Protein AF-A0AAD8MHR8-F1 (afdb_monomer_lite)

pLDDT: mean 72.0, std 18.93, range [28.09, 96.56]

Organism: NCBI:txid360622

Secondary structure (DSSP, 8-state):
--------GGGTHHHHHHTT--------SS-HHHHHHHHHHHHHH-----HHHHHHHHHHHHHHHHHHHHHHHHHHHHHHHHHHHHHHHHHTTHHHHHHHTT--THHHH-TTTTHHHHHHHHHHHHHHHHHHHHHHHHHHHHHHGGGGGS-TT--SPP-S--HHHHHHHHHHHHHHHHHTTTS-HHHHHHHHHHHHHHHHHHHHHHHHSTT-----HHHHHHHHHHHHHHHHHHHHHHTTS--HHHHHHH--------

Foldseek 3Di:
DDDDPPDPCVVVVVVCVVVVPPDDDDPDQDDLPVVVVVVVCCVVPPPDDPVVVVVVVVVVVVVVVVVVVVVVVVVVVVVVVVVVVVVVCVVVVVVVVCVVVVNPCVVVPPPPPPPPVVVVVVVVVVVVLVVLLVVLLVVLVVLLVCVLVDPQPDPDADPAADPSLVVNLVVLVVVLVVCVVPDDPVSSVSSLLSNVVSVVVSVVCVVVDPSDPDGDPRNVVNVVRSVVVVVVSCCVSPPPPDSCVPVVRRPDDPDDDD

InterPro domains:
  IPR001563 Peptidase S10, serine carboxypeptidase [PF00450] (3-59)
  IPR007225 Exocyst complex component EXOC6/Sec15 [PTHR12702] (85-241)
  IPR029058 Alpha/Beta hydrolase fold [SSF53474] (3-53)
  IPR042044 EXOC6/PINT-1/Sec15/Tip20, C-terminal, domain 2 [G3DSA:1.20.58.670] (124-246)
  IPR046361 Exocyst complex subunit EXOC6/Sec15, C-terminal [PF04091] (84-240)

Radius of gyration: 29.41 Å; chains: 1; bounding box: 82×55×62 Å

Sequence (258 aa):
MITDWMRNLEVGIPALLEDGIKMIVYSGEYDLICNWLAAQIMVQNVNYEIPYEKKQVKKIQQQLAELERREADIKRSAALSAAKYAEACQELGLQNTSQQCGITIRAVQNPKSSLNAKILLKASRDKTYLALLTLVNNKLDEFMTLTDNVKWTSDDLPQHANEYISEVIIYLDTLLSTAQQILPLDALYKVGCGALEHISNSYMEAFLSDIIKRFNDNAVTSISYDLKELETFADERFQSTVCCVFRVGVRSKRVVES

Structure (mmCIF, N/CA/C/O backbone):
data_AF-A0AAD8MHR8-F1
#
_entry.id   AF-A0AAD8MHR8-F1
#
loop_
_atom_site.group_PDB
_atom_site.id
_atom_site.type_symbol
_atom_site.label_atom_id
_atom_site.label_alt_id
_atom_site.label_comp_id
_atom_site.label_asym_id
_atom_site.label_entity_id
_atom_site.label_seq_id
_atom_site.pdbx_PDB_ins_code
_atom_site.Cartn_x
_atom_site.Cartn_y
_atom_site.Cartn_z
_atom_site.occupancy
_atom_site.B_iso_or_equiv
_atom_site.auth_seq_id
_atom_site.auth_comp_id
_atom_site.auth_asym_id
_atom_site.auth_atom_id
_atom_site.pdbx_PDB_model_num
ATOM 1 N N . MET A 1 1 ? 35.800 -19.168 -20.036 1.00 35.66 1 MET A N 1
ATOM 2 C CA . MET A 1 1 ? 35.631 -20.291 -19.092 1.00 35.66 1 MET A CA 1
ATOM 3 C C . MET A 1 1 ? 34.531 -19.861 -18.140 1.00 35.66 1 MET A C 1
ATOM 5 O O . MET A 1 1 ? 34.751 -18.914 -17.402 1.00 35.66 1 MET A O 1
ATOM 9 N N . ILE A 1 2 ? 33.332 -20.426 -18.281 1.00 35.88 2 ILE A N 1
ATOM 10 C CA . ILE A 1 2 ? 32.157 -20.071 -17.474 1.00 35.88 2 ILE A CA 1
ATOM 11 C C . ILE A 1 2 ? 32.409 -20.635 -16.077 1.00 35.88 2 ILE A C 1
ATOM 13 O O . ILE A 1 2 ? 32.416 -21.851 -15.900 1.00 35.88 2 ILE A O 1
ATOM 17 N N . THR A 1 3 ? 32.728 -19.778 -15.114 1.00 41.66 3 THR A N 1
ATOM 18 C CA . THR A 1 3 ? 32.717 -20.166 -13.708 1.00 41.66 3 THR A CA 1
ATOM 19 C C . THR A 1 3 ? 31.272 -20.116 -13.245 1.00 41.66 3 THR A C 1
ATOM 21 O O . THR A 1 3 ? 30.664 -19.056 -13.189 1.00 41.66 3 THR A O 1
ATOM 24 N N . ASP A 1 4 ? 30.719 -21.289 -12.968 1.00 36.94 4 ASP A N 1
ATOM 25 C CA . ASP A 1 4 ? 29.441 -21.467 -12.293 1.00 36.94 4 ASP A CA 1
ATOM 26 C C . ASP A 1 4 ? 29.580 -20.948 -10.851 1.00 36.94 4 ASP A C 1
ATOM 28 O O . ASP A 1 4 ? 30.349 -21.495 -10.054 1.00 36.94 4 ASP A O 1
ATOM 32 N N . TRP A 1 5 ? 28.946 -19.813 -10.545 1.00 44.47 5 TRP A N 1
ATOM 33 C CA . TRP A 1 5 ? 28.998 -19.200 -9.210 1.00 44.47 5 TRP A CA 1
ATOM 34 C C . TRP A 1 5 ? 27.988 -19.838 -8.246 1.00 44.47 5 TRP A C 1
ATOM 36 O O . TRP A 1 5 ? 28.089 -19.627 -7.036 1.00 44.47 5 TRP A O 1
ATOM 46 N N . MET A 1 6 ? 27.079 -20.688 -8.738 1.00 38.19 6 MET A N 1
ATOM 47 C CA . MET A 1 6 ? 26.222 -21.509 -7.891 1.00 38.19 6 MET A CA 1
ATOM 48 C C . MET A 1 6 ? 26.957 -22.798 -7.530 1.00 38.19 6 MET A C 1
ATOM 50 O O . MET A 1 6 ? 26.772 -23.854 -8.132 1.00 38.19 6 MET A O 1
ATOM 54 N N . ARG A 1 7 ? 27.796 -22.747 -6.489 1.00 49.72 7 ARG A N 1
ATOM 55 C CA . ARG A 1 7 ? 28.214 -23.995 -5.836 1.00 49.72 7 ARG A CA 1
A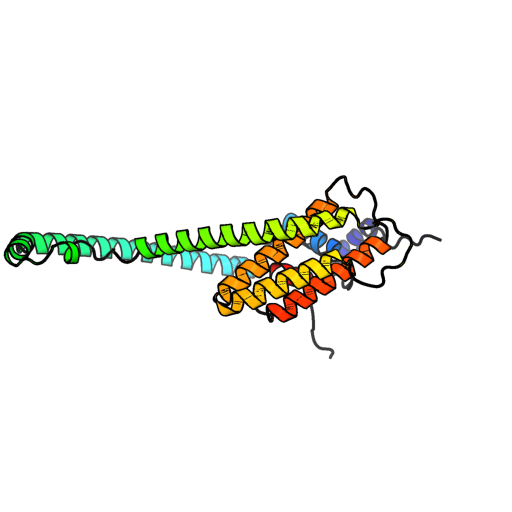TOM 56 C C . ARG A 1 7 ? 26.952 -24.705 -5.358 1.00 49.72 7 ARG A C 1
ATOM 58 O O . ARG A 1 7 ? 26.212 -24.136 -4.562 1.00 49.72 7 ARG A O 1
ATOM 65 N N . ASN A 1 8 ? 26.718 -25.932 -5.819 1.00 44.78 8 ASN A N 1
ATOM 66 C CA . ASN A 1 8 ? 25.614 -26.739 -5.319 1.00 44.78 8 ASN A CA 1
ATOM 67 C C . ASN A 1 8 ? 25.822 -26.993 -3.810 1.00 44.78 8 ASN A C 1
ATOM 69 O O . ASN A 1 8 ? 26.662 -27.798 -3.403 1.00 44.78 8 ASN A O 1
ATOM 73 N N . LEU A 1 9 ? 25.078 -26.254 -2.983 1.00 51.31 9 LEU A N 1
ATOM 74 C CA . LEU A 1 9 ? 25.134 -26.330 -1.525 1.00 51.31 9 LEU A CA 1
ATOM 75 C C . LEU A 1 9 ? 24.361 -27.538 -0.972 1.00 51.31 9 LEU A C 1
ATOM 77 O O . LEU A 1 9 ? 24.554 -27.874 0.198 1.00 51.31 9 LEU A O 1
ATOM 81 N N . GLU A 1 10 ? 23.558 -28.236 -1.787 1.00 49.59 10 GLU A N 1
ATOM 82 C CA . GLU A 1 10 ? 22.828 -29.447 -1.375 1.00 49.59 10 GLU A CA 1
ATOM 83 C C . GLU A 1 10 ? 23.773 -30.540 -0.862 1.00 49.59 10 GLU A C 1
ATOM 85 O O . GLU A 1 10 ? 23.388 -31.346 -0.021 1.00 49.59 10 GLU A O 1
ATOM 90 N N . VAL A 1 11 ? 25.028 -30.545 -1.325 1.00 54.72 11 VAL A N 1
ATOM 91 C CA . VAL A 1 11 ? 26.030 -31.552 -0.945 1.00 54.72 11 VAL A CA 1
ATOM 92 C C . VAL A 1 11 ? 26.763 -31.195 0.358 1.00 54.72 11 VAL A C 1
ATOM 94 O O . VAL A 1 11 ? 27.294 -32.076 1.027 1.00 54.72 11 VAL A O 1
ATOM 97 N N . GLY A 1 12 ? 26.802 -29.911 0.736 1.00 52.00 12 GLY A N 1
ATOM 98 C CA . GLY A 1 12 ? 27.548 -29.424 1.906 1.00 52.00 12 GLY A CA 1
ATOM 99 C C . GLY A 1 12 ? 26.683 -29.160 3.139 1.00 52.00 12 GLY A C 1
ATOM 100 O O . GLY A 1 12 ? 27.134 -29.366 4.264 1.00 52.00 12 GLY A O 1
ATOM 101 N N . ILE A 1 13 ? 25.431 -28.737 2.942 1.00 55.66 13 ILE A N 1
ATOM 102 C CA . ILE A 1 13 ? 24.496 -28.425 4.034 1.00 55.66 13 ILE A CA 1
ATOM 103 C C . ILE A 1 13 ? 24.222 -29.638 4.947 1.00 55.66 13 ILE A C 1
ATOM 105 O O . ILE A 1 13 ? 24.234 -29.446 6.165 1.00 55.66 13 ILE A O 1
ATOM 109 N N . PRO A 1 14 ? 24.036 -30.876 4.439 1.00 59.59 14 PRO A N 1
ATOM 110 C CA . PRO A 1 14 ? 23.787 -32.034 5.300 1.00 59.59 14 PRO A CA 1
ATOM 111 C C . PRO A 1 14 ? 24.935 -32.324 6.278 1.00 59.59 14 PRO A C 1
ATOM 113 O O . PRO A 1 14 ? 24.681 -32.522 7.463 1.00 59.59 14 PRO A O 1
ATOM 116 N N . ALA A 1 15 ? 26.191 -32.251 5.821 1.00 57.41 15 ALA A N 1
ATOM 117 C CA . ALA A 1 15 ? 27.363 -32.473 6.673 1.00 57.41 15 ALA A CA 1
ATOM 118 C C . ALA A 1 15 ? 27.503 -31.395 7.768 1.00 57.41 15 ALA A C 1
ATOM 120 O O . ALA A 1 15 ? 27.853 -31.694 8.905 1.00 57.41 15 ALA A O 1
ATOM 121 N N . LEU A 1 16 ? 27.161 -30.140 7.454 1.00 55.44 16 LEU A N 1
ATOM 122 C CA . LEU A 1 16 ? 27.212 -29.028 8.412 1.00 55.44 16 LEU A CA 1
ATOM 123 C C . LEU A 1 16 ? 26.128 -29.128 9.500 1.00 55.44 16 LEU A C 1
ATOM 125 O O . LEU A 1 16 ? 26.353 -28.711 10.637 1.00 55.44 16 LEU A O 1
ATOM 129 N N . LEU A 1 17 ? 24.958 -29.688 9.170 1.00 57.94 17 LEU A N 1
ATOM 130 C CA . LEU A 1 17 ? 23.891 -29.954 10.140 1.00 57.94 17 LEU A CA 1
ATOM 131 C C . LEU A 1 17 ? 24.253 -31.110 11.088 1.00 57.94 17 LEU A C 1
ATOM 133 O O . LEU A 1 17 ? 23.927 -31.037 12.276 1.00 57.94 17 LEU A O 1
ATOM 137 N N . GLU A 1 18 ? 24.948 -32.141 10.594 1.00 63.00 18 GLU A N 1
ATOM 138 C CA . GLU A 1 18 ? 25.466 -33.247 11.417 1.00 63.00 18 GLU A CA 1
ATOM 139 C C . GLU A 1 18 ? 26.546 -32.781 12.413 1.00 63.00 18 GLU A C 1
ATOM 141 O O . GLU A 1 18 ? 26.562 -33.246 13.554 1.00 63.00 18 GLU A O 1
ATOM 146 N N . ASP A 1 19 ? 27.349 -31.775 12.050 1.00 57.06 19 ASP A N 1
ATOM 147 C CA . ASP A 1 19 ? 28.362 -31.147 12.918 1.00 57.06 19 ASP A CA 1
ATOM 148 C C . ASP A 1 19 ? 27.783 -30.168 13.969 1.00 57.06 19 ASP A C 1
ATOM 150 O O . ASP A 1 19 ? 28.514 -29.494 14.700 1.00 57.06 19 ASP A O 1
ATOM 154 N N . GLY A 1 20 ? 26.454 -30.085 14.098 1.00 45.62 20 GLY A N 1
ATOM 155 C CA . GLY A 1 20 ? 25.793 -29.317 15.157 1.00 45.62 20 GLY A CA 1
ATOM 156 C C . GLY A 1 20 ? 25.676 -27.813 14.889 1.00 45.62 20 GLY A C 1
ATOM 157 O O . GLY A 1 20 ? 25.319 -27.053 15.799 1.00 45.62 20 GLY A O 1
ATOM 158 N N . ILE A 1 21 ? 25.918 -27.367 13.652 1.00 51.31 21 ILE A N 1
ATOM 159 C CA . ILE A 1 21 ? 25.675 -25.986 13.224 1.00 51.31 21 ILE A CA 1
ATOM 160 C C . ILE A 1 21 ? 24.164 -25.798 13.042 1.00 51.31 21 ILE A C 1
ATOM 162 O O . ILE A 1 21 ? 23.554 -26.310 12.111 1.00 51.31 21 ILE A O 1
ATOM 166 N N . LYS A 1 22 ? 23.535 -25.052 13.957 1.00 44.94 22 LYS A N 1
ATOM 167 C CA . LYS A 1 22 ? 22.068 -24.869 14.003 1.00 44.94 22 LYS A CA 1
ATOM 168 C C . LYS A 1 22 ? 21.540 -23.730 13.128 1.00 44.94 22 LYS A C 1
ATOM 170 O O . LYS A 1 22 ? 20.329 -23.564 13.023 1.00 44.94 22 LYS A O 1
ATOM 175 N N . MET A 1 23 ? 22.421 -22.910 12.557 1.00 46.41 23 MET A N 1
ATOM 176 C CA . MET A 1 23 ? 22.043 -21.722 11.796 1.00 46.41 23 MET A CA 1
ATOM 177 C C . MET A 1 23 ? 23.120 -21.407 10.760 1.00 46.41 23 MET A C 1
ATOM 179 O O . MET A 1 23 ? 24.263 -21.137 11.119 1.00 46.41 23 MET A O 1
ATOM 183 N N . ILE A 1 24 ? 22.743 -21.419 9.483 1.00 50.28 24 ILE A N 1
ATOM 184 C CA . ILE A 1 24 ? 23.572 -20.910 8.391 1.00 50.28 24 ILE A CA 1
ATOM 185 C C . ILE A 1 24 ? 22.992 -19.547 8.023 1.00 50.28 24 ILE A C 1
ATOM 187 O O . ILE A 1 24 ? 21.894 -19.464 7.480 1.00 50.28 24 ILE A O 1
ATOM 191 N N . VAL A 1 25 ? 23.701 -18.474 8.371 1.00 47.94 25 VAL A N 1
ATOM 192 C CA . VAL A 1 25 ? 23.362 -17.121 7.917 1.00 47.94 25 VAL A CA 1
ATOM 193 C C . VAL A 1 25 ? 24.255 -16.811 6.730 1.00 47.94 25 VAL A C 1
ATOM 195 O O . VAL A 1 25 ? 25.464 -16.654 6.891 1.00 47.94 25 VAL A O 1
ATOM 198 N N . TYR A 1 26 ? 23.671 -16.750 5.536 1.00 48.19 26 TYR A N 1
ATOM 199 C CA . TYR A 1 26 ? 24.380 -16.274 4.358 1.00 48.19 26 TYR A CA 1
ATOM 200 C C . TYR A 1 26 ? 24.530 -14.750 4.458 1.00 48.19 26 TYR A C 1
ATOM 202 O O . TYR A 1 26 ? 23.546 -14.017 4.469 1.00 48.19 26 TYR A O 1
ATOM 210 N N . SER A 1 27 ? 25.768 -14.278 4.600 1.00 42.00 27 SER A N 1
ATOM 211 C CA . SER A 1 27 ? 26.116 -12.856 4.701 1.00 42.00 27 SER A CA 1
ATOM 212 C C . SER A 1 27 ? 26.637 -12.351 3.353 1.00 42.00 27 SER A C 1
ATOM 214 O O . SER A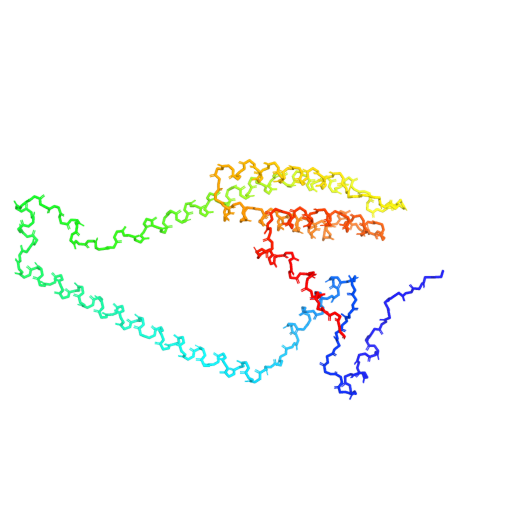 1 27 ? 27.819 -12.041 3.225 1.00 42.00 27 SER A O 1
ATOM 216 N N . GLY A 1 28 ? 25.775 -12.331 2.334 1.00 50.53 28 GLY A N 1
ATOM 217 C CA . GLY A 1 28 ? 26.069 -11.737 1.026 1.00 50.53 28 GLY A CA 1
ATOM 218 C C . GLY A 1 28 ? 25.261 -10.457 0.802 1.00 50.53 28 GLY A C 1
ATOM 219 O O . GLY A 1 28 ? 24.081 -10.411 1.140 1.00 50.53 28 GLY A O 1
ATOM 220 N N . GLU A 1 29 ? 25.887 -9.427 0.229 1.00 45.00 29 GLU A N 1
ATOM 221 C CA . GLU A 1 29 ? 25.269 -8.112 -0.028 1.00 45.00 29 GLU A CA 1
ATOM 222 C C . GLU A 1 29 ? 24.377 -8.070 -1.289 1.00 45.00 29 GLU A C 1
ATOM 224 O O . GLU A 1 29 ? 23.710 -7.068 -1.519 1.00 45.00 29 GLU A O 1
ATOM 229 N N . TYR A 1 30 ? 24.318 -9.146 -2.087 1.00 49.62 30 TYR A N 1
ATOM 230 C CA . TYR A 1 30 ? 23.660 -9.150 -3.404 1.00 49.62 30 TYR A CA 1
ATOM 231 C C . TYR A 1 30 ? 22.860 -10.424 -3.702 1.00 49.62 30 TYR A C 1
ATOM 233 O O . TYR A 1 30 ? 23.085 -11.062 -4.726 1.00 49.62 30 TYR A O 1
ATOM 241 N N . ASP A 1 31 ? 21.910 -10.806 -2.841 1.00 56.28 31 ASP A N 1
ATOM 242 C CA . ASP A 1 31 ? 20.876 -11.755 -3.281 1.00 56.28 31 ASP A CA 1
ATOM 243 C C . ASP A 1 31 ? 19.573 -11.667 -2.464 1.00 56.28 31 ASP A C 1
ATOM 245 O O . ASP A 1 31 ? 19.314 -12.431 -1.527 1.00 56.28 31 ASP A O 1
ATOM 249 N N . LEU A 1 32 ? 18.736 -10.681 -2.804 1.00 54.59 32 LEU A N 1
ATOM 250 C CA . LEU A 1 32 ? 17.411 -10.492 -2.197 1.00 54.59 32 LEU A CA 1
ATOM 251 C C . LEU A 1 32 ? 16.487 -11.689 -2.466 1.00 54.59 32 LEU A C 1
ATOM 253 O O . LEU A 1 32 ? 15.668 -12.037 -1.615 1.00 54.59 32 LEU A O 1
ATOM 257 N N . ILE A 1 33 ? 16.658 -12.347 -3.616 1.00 51.16 33 ILE A N 1
ATOM 258 C CA . ILE A 1 33 ? 15.853 -13.495 -4.037 1.00 51.16 33 ILE A CA 1
ATOM 259 C C . ILE A 1 33 ? 16.210 -14.710 -3.183 1.00 51.16 33 ILE A C 1
ATOM 261 O O . ILE A 1 33 ? 15.313 -15.324 -2.607 1.00 51.16 33 ILE A O 1
ATOM 265 N N . CYS A 1 34 ? 17.499 -15.021 -3.011 1.00 54.19 34 CYS A N 1
ATOM 266 C CA . CYS A 1 34 ? 17.922 -16.139 -2.161 1.00 54.19 34 CYS A CA 1
ATOM 267 C C . CYS A 1 34 ? 17.557 -15.935 -0.685 1.00 54.19 34 CYS A C 1
ATOM 269 O O . CYS A 1 34 ? 17.116 -16.881 -0.030 1.00 54.19 34 CYS A O 1
ATOM 271 N N . ASN A 1 35 ? 17.675 -14.711 -0.162 1.00 58.59 35 ASN A N 1
ATOM 272 C CA . ASN A 1 35 ? 17.287 -14.410 1.218 1.00 58.59 35 ASN A CA 1
ATOM 273 C C . ASN A 1 35 ? 15.771 -14.523 1.434 1.00 58.59 35 ASN A C 1
ATOM 275 O O . ASN A 1 35 ? 15.337 -15.079 2.445 1.00 58.59 35 ASN A O 1
ATOM 279 N N . TRP A 1 36 ? 14.962 -14.051 0.481 1.00 61.81 36 TRP A N 1
ATOM 280 C CA . TRP A 1 36 ? 13.511 -14.218 0.527 1.00 61.81 36 TRP A CA 1
ATOM 281 C C . TRP A 1 36 ? 13.106 -15.691 0.414 1.00 61.81 36 TRP A C 1
ATOM 283 O O . TRP A 1 36 ? 12.306 -16.166 1.218 1.00 61.81 36 TRP A O 1
ATOM 293 N N . LEU A 1 37 ? 13.707 -16.444 -0.516 1.00 59.09 37 LEU A N 1
ATOM 294 C CA . LEU A 1 37 ? 13.418 -17.867 -0.708 1.00 59.09 37 LEU A CA 1
ATOM 295 C C . LEU A 1 37 ? 13.800 -18.681 0.535 1.00 59.09 37 LEU A C 1
ATOM 297 O O . LEU A 1 37 ? 13.020 -19.512 0.995 1.00 59.09 37 LEU A O 1
ATOM 301 N N . ALA A 1 38 ? 14.963 -18.401 1.129 1.00 62.22 38 ALA A N 1
ATOM 302 C CA . ALA A 1 38 ? 15.401 -19.024 2.374 1.00 62.22 38 ALA A CA 1
ATOM 303 C C . ALA A 1 38 ? 14.458 -18.688 3.538 1.00 62.22 38 ALA A C 1
ATOM 305 O O . ALA A 1 38 ? 14.090 -19.582 4.300 1.00 62.22 38 ALA A O 1
ATOM 306 N N . ALA A 1 39 ? 14.013 -17.432 3.654 1.00 64.12 39 ALA A N 1
ATOM 307 C CA . ALA A 1 39 ? 13.038 -17.026 4.663 1.00 64.12 39 ALA A CA 1
ATOM 308 C C . ALA A 1 39 ? 11.675 -17.706 4.452 1.00 64.12 39 ALA A C 1
ATOM 310 O O . ALA A 1 39 ? 11.077 -18.180 5.415 1.00 64.12 39 ALA A O 1
ATOM 311 N N . GLN A 1 40 ? 11.204 -17.824 3.209 1.00 62.81 40 GLN A N 1
ATOM 312 C CA . GLN A 1 40 ? 9.960 -18.514 2.869 1.00 62.81 40 GLN A CA 1
ATOM 313 C C . GLN A 1 40 ? 10.039 -20.012 3.184 1.00 62.81 40 GLN A C 1
ATOM 315 O O . GLN A 1 40 ? 9.136 -20.555 3.820 1.00 62.81 40 GLN A O 1
ATOM 320 N N . ILE A 1 41 ? 11.140 -20.668 2.810 1.00 66.00 41 ILE A N 1
ATOM 321 C CA . ILE A 1 41 ? 11.404 -22.075 3.137 1.00 66.00 41 ILE A CA 1
ATOM 322 C C . ILE A 1 41 ? 11.496 -22.253 4.653 1.00 66.00 41 ILE A C 1
ATOM 324 O O . ILE A 1 41 ? 10.941 -23.217 5.178 1.00 66.00 41 ILE A O 1
ATOM 328 N N . MET A 1 42 ? 12.130 -21.324 5.375 1.00 57.81 42 MET A N 1
ATOM 329 C CA . MET A 1 42 ? 12.142 -21.343 6.835 1.00 57.81 42 MET A CA 1
ATOM 330 C C . MET A 1 42 ? 10.726 -21.219 7.391 1.00 57.81 42 MET A C 1
ATOM 332 O O . MET A 1 42 ? 10.313 -22.102 8.119 1.00 57.81 42 MET A O 1
ATOM 336 N N . VAL A 1 43 ? 9.928 -20.222 7.011 1.00 64.50 43 VAL A N 1
ATOM 337 C CA . VAL A 1 43 ? 8.546 -20.070 7.510 1.00 64.50 43 VAL A CA 1
ATOM 338 C C . VAL A 1 43 ? 7.682 -21.306 7.227 1.00 64.50 43 VAL A C 1
ATOM 340 O O . VAL A 1 43 ? 6.849 -21.670 8.053 1.00 64.50 43 VAL A O 1
ATOM 343 N N . GLN A 1 44 ? 7.885 -21.969 6.086 1.00 60.25 44 GLN A N 1
ATOM 344 C CA . GLN A 1 44 ? 7.118 -23.155 5.700 1.00 60.25 44 GLN A CA 1
ATOM 345 C C . GLN A 1 44 ? 7.575 -24.450 6.393 1.00 60.25 44 GLN A C 1
ATOM 347 O O . GLN A 1 44 ? 6.748 -25.333 6.608 1.00 60.25 44 GLN A O 1
ATOM 352 N N . ASN A 1 45 ? 8.861 -24.580 6.742 1.00 52.75 45 ASN A N 1
ATOM 353 C CA . ASN A 1 45 ? 9.444 -25.838 7.240 1.00 52.75 45 ASN A CA 1
ATOM 354 C C . ASN A 1 45 ? 9.920 -25.776 8.698 1.00 52.75 45 ASN A C 1
ATOM 356 O O . ASN A 1 45 ? 10.157 -26.807 9.332 1.00 52.75 45 ASN A O 1
ATOM 360 N N . VAL A 1 46 ? 10.056 -24.577 9.258 1.00 55.12 46 VAL A N 1
ATOM 361 C CA . VAL A 1 46 ? 10.371 -24.365 10.665 1.00 55.12 46 VAL A CA 1
ATOM 362 C C . VAL A 1 46 ? 9.115 -24.600 11.487 1.00 55.12 46 VAL A C 1
ATOM 364 O O . VAL A 1 46 ? 8.212 -23.774 11.550 1.00 55.12 46 VAL A O 1
ATOM 367 N N . ASN A 1 47 ? 9.104 -25.732 12.183 1.00 51.97 47 ASN A N 1
ATOM 368 C CA . ASN A 1 47 ? 8.117 -26.052 13.209 1.00 51.97 47 ASN A CA 1
ATOM 369 C C . ASN A 1 47 ? 8.727 -25.979 14.625 1.00 51.97 47 ASN A C 1
ATOM 371 O O . ASN A 1 47 ? 8.236 -26.629 15.549 1.00 51.97 47 ASN A O 1
ATOM 375 N N . TYR A 1 48 ? 9.844 -25.254 14.812 1.00 53.59 48 TYR A N 1
ATOM 376 C CA . TYR A 1 48 ? 10.429 -25.086 16.143 1.00 53.59 48 TYR A CA 1
ATOM 377 C C . TYR A 1 48 ? 9.652 -24.021 16.923 1.00 53.59 48 TYR A C 1
ATOM 379 O O . TYR A 1 48 ? 9.682 -22.829 16.635 1.00 53.59 48 TYR A O 1
ATOM 387 N N . GLU A 1 49 ? 8.930 -24.459 17.948 1.00 54.22 49 GLU A N 1
ATOM 388 C CA . GLU A 1 49 ? 8.341 -23.554 18.925 1.00 54.22 49 GLU A CA 1
ATOM 389 C C . GLU A 1 49 ? 9.430 -23.110 19.906 1.00 54.22 49 GLU A C 1
ATOM 391 O O . GLU A 1 49 ? 10.006 -23.941 20.608 1.00 54.22 49 GLU A O 1
ATOM 396 N N . ILE A 1 50 ? 9.696 -21.805 20.012 1.00 68.44 50 ILE A N 1
ATOM 397 C CA . ILE A 1 50 ? 10.576 -21.270 21.058 1.00 68.44 50 ILE A CA 1
ATOM 398 C C . ILE A 1 50 ? 9.819 -21.377 22.397 1.00 68.44 50 ILE A C 1
ATOM 400 O O . ILE A 1 50 ? 8.841 -20.649 22.605 1.00 68.44 50 ILE A O 1
ATOM 404 N N . PRO A 1 51 ? 10.223 -22.254 23.346 1.00 71.38 51 PRO A N 1
ATOM 405 C CA . PRO A 1 51 ? 9.401 -22.560 24.525 1.00 71.38 51 PRO A CA 1
ATOM 406 C C . PRO A 1 51 ? 9.128 -21.338 25.411 1.00 71.38 51 PRO A C 1
ATOM 408 O O . PRO A 1 51 ? 8.062 -21.219 26.021 1.00 71.38 51 PRO A O 1
ATOM 411 N N . TYR A 1 52 ? 10.089 -20.413 25.459 1.00 74.38 52 TYR A N 1
ATOM 412 C CA . TYR A 1 52 ? 9.971 -19.149 26.177 1.00 74.38 52 TYR A CA 1
ATOM 413 C C . TYR A 1 52 ? 8.879 -18.251 25.581 1.00 74.38 52 TYR A C 1
ATOM 415 O O . TYR A 1 52 ? 7.996 -17.789 26.307 1.00 74.38 52 TYR A O 1
ATOM 423 N N . GLU A 1 53 ? 8.883 -18.061 24.262 1.00 74.69 53 GLU A N 1
ATOM 424 C CA . GLU A 1 53 ? 7.886 -17.246 23.565 1.00 74.69 53 GLU A CA 1
ATOM 425 C C . GLU A 1 53 ? 6.500 -17.886 23.634 1.00 74.69 53 GLU A C 1
ATOM 427 O O . GLU A 1 53 ? 5.528 -17.204 23.950 1.00 74.69 53 GLU A O 1
ATOM 432 N N . LYS A 1 54 ? 6.399 -19.214 23.497 1.00 77.81 54 LYS A N 1
ATOM 433 C CA . LYS A 1 54 ? 5.132 -19.944 23.670 1.00 77.81 54 LYS A CA 1
ATOM 434 C C . LYS A 1 54 ? 4.513 -19.716 25.053 1.00 77.81 54 LYS A C 1
ATOM 436 O O . LYS A 1 54 ? 3.293 -19.586 25.180 1.00 77.81 54 LYS A O 1
ATOM 441 N N . LYS A 1 55 ? 5.336 -19.638 26.104 1.00 87.12 55 LYS A N 1
ATOM 442 C CA . LYS A 1 55 ? 4.869 -19.333 27.466 1.00 87.12 55 LYS A CA 1
ATOM 443 C C . LYS A 1 55 ? 4.370 -17.890 27.588 1.00 87.12 55 LYS A C 1
ATOM 445 O O . LYS A 1 55 ? 3.349 -17.667 28.239 1.00 87.12 55 LYS A O 1
ATOM 450 N N . GLN A 1 56 ? 5.045 -16.932 26.950 1.00 86.81 56 GLN A N 1
ATOM 451 C CA . GLN A 1 56 ? 4.607 -15.532 26.911 1.00 86.81 56 GLN A CA 1
ATOM 452 C C . GLN A 1 56 ? 3.299 -15.369 26.123 1.00 86.81 56 GLN A C 1
ATOM 454 O O . GLN A 1 56 ? 2.363 -14.752 26.626 1.00 86.81 56 GLN A O 1
ATOM 459 N N . VAL A 1 57 ? 3.180 -16.003 24.951 1.00 83.19 57 VAL A N 1
ATOM 460 C CA . VAL A 1 57 ? 1.959 -15.998 24.127 1.00 83.19 57 VAL A CA 1
ATOM 461 C C . VAL A 1 57 ? 0.771 -16.558 24.905 1.00 83.19 57 VAL A C 1
ATOM 463 O O . VAL A 1 57 ? -0.278 -15.922 24.946 1.00 83.19 57 VAL A O 1
ATOM 466 N N . LYS A 1 58 ? 0.935 -17.687 25.610 1.00 91.50 58 LYS A N 1
ATOM 467 C CA . LYS A 1 58 ? -0.129 -18.239 26.469 1.00 91.50 58 LYS A CA 1
ATOM 468 C C . LYS A 1 58 ? -0.557 -17.272 27.574 1.00 91.50 58 LYS A C 1
ATOM 470 O O . LYS A 1 58 ? -1.748 -17.149 27.846 1.00 91.50 58 LYS A O 1
ATOM 475 N N . LYS A 1 59 ? 0.397 -16.574 28.201 1.00 95.44 59 LYS A N 1
ATOM 476 C CA . LYS A 1 59 ? 0.104 -15.577 29.241 1.00 95.44 59 LYS A CA 1
ATOM 477 C C . LYS A 1 59 ? -0.712 -14.410 28.678 1.00 95.44 59 LYS A C 1
ATOM 479 O O . LYS A 1 59 ? -1.704 -14.022 29.288 1.00 95.44 59 LYS A O 1
ATOM 484 N N . ILE A 1 60 ? -0.331 -13.901 27.505 1.00 92.44 60 ILE A N 1
ATOM 485 C CA . ILE A 1 60 ? -1.048 -12.818 26.815 1.00 92.44 60 ILE A CA 1
ATOM 486 C C . ILE A 1 60 ? -2.446 -13.279 26.388 1.00 92.44 60 ILE A C 1
ATOM 488 O O . ILE A 1 60 ? -3.416 -12.570 26.625 1.00 92.44 60 ILE A O 1
ATOM 492 N N . GLN A 1 61 ? -2.581 -14.485 25.831 1.00 93.25 61 GLN A N 1
ATOM 493 C CA . GLN A 1 61 ? -3.877 -15.054 25.445 1.00 93.25 61 GLN A CA 1
ATOM 494 C C . GLN A 1 61 ? -4.822 -15.206 26.642 1.00 93.25 61 GLN A C 1
ATOM 496 O O . GLN A 1 61 ? -6.010 -14.915 26.536 1.00 93.25 61 GLN A O 1
ATOM 501 N N . GLN A 1 62 ? -4.299 -15.620 27.798 1.00 96.25 62 GLN A N 1
ATOM 502 C CA . GLN A 1 62 ? -5.096 -15.739 29.015 1.00 96.25 62 GLN A CA 1
ATOM 503 C C . GLN A 1 62 ? -5.560 -14.369 29.533 1.00 96.25 62 GLN A C 1
ATOM 505 O O . GLN A 1 62 ? -6.715 -14.229 29.929 1.00 96.25 62 GLN A O 1
ATOM 510 N N . GLN A 1 63 ? -4.692 -13.353 29.478 1.00 95.25 63 GLN A N 1
ATOM 511 C CA . GLN A 1 63 ? -5.059 -11.973 29.812 1.00 95.25 63 GLN A CA 1
ATOM 512 C C . GLN A 1 63 ? -6.098 -11.406 28.838 1.00 95.25 63 GLN A C 1
ATOM 514 O O . GLN A 1 63 ? -7.050 -10.763 29.273 1.00 95.25 63 GLN A O 1
ATOM 519 N N . LEU A 1 64 ? -5.953 -11.678 27.539 1.00 92.69 64 LEU A N 1
ATOM 520 C CA . LEU A 1 64 ? -6.907 -11.254 26.516 1.00 92.69 64 LEU A CA 1
ATOM 521 C C . LEU A 1 64 ? -8.293 -11.863 26.765 1.00 92.69 64 LEU A C 1
ATOM 523 O O . LEU A 1 64 ? -9.278 -11.133 26.811 1.00 92.69 64 LEU A O 1
ATOM 527 N N . ALA A 1 65 ? -8.361 -13.168 27.034 1.00 96.12 65 ALA A N 1
ATOM 528 C CA . ALA A 1 65 ? -9.618 -13.846 27.341 1.00 96.12 65 ALA A CA 1
ATOM 529 C C . ALA A 1 65 ? -10.286 -13.310 28.623 1.00 96.12 65 ALA A C 1
ATOM 531 O O . ALA A 1 65 ? -11.514 -13.251 28.717 1.00 96.12 65 ALA A O 1
ATOM 532 N N . GLU A 1 66 ? -9.499 -12.912 29.629 1.00 96.56 66 GLU A N 1
ATOM 533 C CA . GLU A 1 66 ? -10.033 -12.266 30.831 1.00 96.56 66 GLU A CA 1
ATOM 534 C C . GLU A 1 66 ? -10.593 -10.869 30.524 1.00 96.56 66 GLU A C 1
ATOM 536 O O . GLU A 1 66 ? -11.680 -10.525 30.996 1.00 96.56 66 GLU A O 1
ATOM 541 N N . LEU A 1 67 ? -9.891 -10.078 29.707 1.00 92.44 67 LEU A N 1
ATOM 542 C CA . LEU A 1 67 ? -10.346 -8.751 29.288 1.00 92.44 67 LEU A CA 1
ATOM 543 C C . LEU A 1 67 ? -11.634 -8.818 28.461 1.00 92.44 67 LEU A C 1
ATOM 545 O O . LEU A 1 67 ? -12.552 -8.045 28.727 1.00 92.44 67 LEU A O 1
ATOM 549 N N . GLU A 1 68 ? -11.749 -9.767 27.533 1.00 95.31 68 GLU A N 1
ATOM 550 C CA . GLU A 1 68 ? -12.965 -9.976 26.734 1.00 95.31 68 GLU A CA 1
ATOM 551 C C . GLU A 1 68 ? -14.174 -10.337 27.609 1.00 95.31 68 GLU A C 1
ATOM 553 O O . GLU A 1 68 ? -15.276 -9.818 27.407 1.00 95.31 68 GLU A O 1
ATOM 558 N N . ARG A 1 69 ? -13.976 -11.175 28.638 1.00 96.38 69 ARG A N 1
ATOM 559 C CA . ARG A 1 69 ? -15.034 -11.476 29.619 1.00 96.38 69 ARG A CA 1
ATOM 560 C C . ARG A 1 69 ? -15.449 -10.234 30.403 1.00 96.38 69 ARG A C 1
ATOM 562 O O . ARG A 1 69 ? -16.643 -9.962 30.507 1.00 96.38 69 ARG A O 1
ATOM 569 N N . ARG A 1 70 ? -14.486 -9.446 30.897 1.00 94.88 70 ARG A N 1
ATOM 570 C CA . ARG A 1 70 ? -14.778 -8.190 31.614 1.00 94.88 70 ARG A CA 1
ATOM 571 C C . ARG A 1 70 ? -15.512 -7.186 30.726 1.00 94.88 70 ARG A C 1
ATOM 573 O O . ARG A 1 70 ? -16.447 -6.539 31.189 1.00 94.88 70 ARG A O 1
ATOM 580 N N . GLU A 1 71 ? -15.132 -7.067 29.457 1.00 91.56 71 GLU A N 1
ATOM 581 C CA . GLU A 1 71 ? -15.828 -6.207 28.498 1.00 91.56 71 GLU A CA 1
ATOM 582 C C . GLU A 1 71 ? -17.284 -6.654 28.298 1.00 91.56 71 GLU A C 1
ATOM 584 O O . GLU A 1 71 ? -18.195 -5.821 28.309 1.00 91.56 71 GLU A O 1
ATOM 589 N N . ALA A 1 72 ? -17.526 -7.961 28.157 1.00 93.88 72 ALA A N 1
ATOM 590 C CA . ALA A 1 72 ? -18.872 -8.511 28.025 1.00 93.88 72 ALA A CA 1
ATOM 591 C C . ALA A 1 72 ? -19.738 -8.236 29.270 1.00 93.88 72 ALA A C 1
ATOM 593 O O . ALA A 1 72 ? -20.896 -7.826 29.135 1.00 93.88 72 ALA A O 1
ATOM 594 N N . ASP A 1 73 ? -19.175 -8.381 30.471 1.00 95.38 73 ASP A N 1
ATOM 595 C CA . ASP A 1 73 ? -19.869 -8.095 31.731 1.00 95.38 73 ASP A CA 1
ATOM 596 C C . ASP A 1 73 ? -20.178 -6.600 31.902 1.00 95.38 73 ASP A C 1
ATOM 598 O O . ASP A 1 73 ? -21.286 -6.232 32.307 1.00 95.38 73 ASP A O 1
ATOM 602 N N . ILE A 1 74 ? -19.249 -5.715 31.524 1.00 91.88 74 ILE A N 1
ATOM 603 C CA . ILE A 1 74 ? -19.477 -4.261 31.512 1.00 91.88 74 ILE A CA 1
ATOM 604 C C . ILE A 1 74 ? -20.577 -3.900 30.509 1.00 91.88 74 ILE A C 1
ATOM 606 O O . ILE A 1 74 ? -21.479 -3.131 30.836 1.00 91.88 74 ILE A O 1
ATOM 610 N N . LYS A 1 75 ? -20.570 -4.484 29.304 1.00 92.25 75 LYS A N 1
ATOM 611 C CA . LYS A 1 75 ? -21.636 -4.257 28.313 1.00 92.25 75 LYS A CA 1
ATOM 612 C C . LYS A 1 75 ? -22.997 -4.717 28.831 1.00 92.25 75 LYS A C 1
ATOM 614 O O . LYS A 1 75 ? -23.983 -3.998 28.665 1.00 92.25 75 LYS A O 1
ATOM 619 N N . ARG A 1 76 ? -23.059 -5.881 29.486 1.00 94.38 76 ARG A N 1
ATOM 620 C CA . ARG A 1 76 ? -24.295 -6.401 30.088 1.00 94.38 76 ARG A CA 1
ATOM 621 C C . ARG A 1 76 ? -24.780 -5.506 31.233 1.00 94.38 76 ARG A C 1
ATOM 623 O O . ARG A 1 76 ? -25.967 -5.188 31.274 1.00 94.38 76 ARG A O 1
ATOM 630 N N . SER A 1 77 ? -23.895 -5.063 32.127 1.00 90.94 77 SER A N 1
ATOM 631 C CA . SER A 1 77 ? -24.263 -4.186 33.250 1.00 90.94 77 SER A CA 1
ATOM 632 C C . SER A 1 77 ? -24.686 -2.784 32.796 1.00 90.94 77 SER A C 1
ATOM 634 O O . SER A 1 77 ? -25.654 -2.235 33.330 1.00 90.94 77 SER A O 1
ATOM 636 N N . ALA A 1 78 ? -24.048 -2.240 31.756 1.00 90.38 78 ALA A N 1
ATOM 637 C CA . ALA A 1 78 ? -24.447 -0.987 31.121 1.00 90.38 78 ALA A CA 1
ATOM 638 C C . ALA A 1 78 ? -25.830 -1.102 30.460 1.00 90.38 78 ALA A C 1
ATOM 640 O O . ALA A 1 78 ? -26.671 -0.225 30.645 1.00 90.38 78 ALA A O 1
ATOM 641 N N . ALA A 1 79 ? -26.100 -2.198 29.739 1.00 88.56 79 ALA A N 1
ATOM 642 C CA . ALA A 1 79 ? -27.410 -2.450 29.137 1.00 88.56 79 ALA A CA 1
ATOM 643 C C . ALA A 1 79 ? -28.514 -2.596 30.197 1.00 88.56 79 ALA A C 1
ATOM 645 O O . ALA A 1 79 ? -29.587 -2.013 30.052 1.00 88.56 79 ALA A O 1
ATOM 646 N N . LEU A 1 80 ? -28.236 -3.318 31.287 1.00 92.56 80 LEU A N 1
ATOM 647 C CA . LEU A 1 80 ? -29.179 -3.500 32.391 1.00 92.56 80 LEU A CA 1
ATOM 648 C C . LEU A 1 80 ? -29.463 -2.181 33.125 1.00 92.56 80 LEU A C 1
ATOM 650 O O . LEU A 1 80 ? -30.610 -1.890 33.450 1.00 92.56 80 LEU A O 1
ATOM 654 N N . SER A 1 81 ? -28.437 -1.355 33.338 1.00 85.06 81 SER A N 1
ATOM 655 C CA . SER A 1 81 ? -28.595 -0.013 33.915 1.00 85.06 81 SER A CA 1
ATOM 656 C C . SER A 1 81 ? -29.403 0.915 33.003 1.00 85.06 81 SER A C 1
ATOM 658 O O . SER A 1 81 ? -30.284 1.623 33.482 1.00 85.06 81 SER A O 1
ATOM 660 N N . ALA A 1 82 ? -29.158 0.877 31.689 1.00 83.44 82 ALA A N 1
ATOM 661 C CA . ALA A 1 82 ? -29.923 1.653 30.714 1.00 83.44 82 ALA A CA 1
ATOM 662 C C . ALA A 1 82 ? -31.404 1.235 30.668 1.00 83.44 82 ALA A C 1
ATOM 664 O O . ALA A 1 82 ? -32.274 2.099 30.579 1.00 83.44 82 ALA A O 1
ATOM 665 N N . ALA A 1 83 ? -31.695 -0.067 30.774 1.00 87.75 83 ALA A N 1
ATOM 666 C CA . ALA A 1 83 ? -33.065 -0.575 30.843 1.00 87.75 83 ALA A CA 1
ATOM 667 C C . ALA A 1 83 ? -33.789 -0.097 32.113 1.00 87.75 83 ALA A C 1
ATOM 669 O O . ALA A 1 83 ? -34.880 0.457 32.013 1.00 87.75 83 ALA A O 1
ATOM 670 N N . LYS A 1 84 ? -33.146 -0.213 33.284 1.00 89.19 84 LYS A N 1
ATOM 671 C CA . LYS A 1 84 ? -33.690 0.291 34.560 1.00 89.19 84 LYS A CA 1
ATOM 672 C C . LYS A 1 84 ? -33.958 1.794 34.531 1.00 89.19 84 LYS A C 1
ATOM 674 O O . LYS A 1 84 ? -34.972 2.254 35.039 1.00 89.19 84 LYS A O 1
ATOM 679 N N . TYR A 1 85 ? -33.049 2.563 33.934 1.00 80.25 85 TYR A N 1
ATOM 680 C CA . TYR A 1 85 ? -33.236 4.001 33.764 1.00 80.25 85 TYR A CA 1
ATOM 681 C C . TYR A 1 85 ? -34.456 4.311 32.886 1.00 80.25 85 TYR A C 1
ATOM 683 O O . TYR A 1 85 ? -35.271 5.155 33.247 1.00 80.25 85 TYR A O 1
ATOM 691 N N . ALA A 1 86 ? -34.614 3.604 31.761 1.00 81.69 86 ALA A N 1
ATOM 692 C CA . ALA A 1 86 ? -35.758 3.787 30.871 1.00 81.69 86 ALA A CA 1
ATOM 693 C C . ALA A 1 86 ? -37.097 3.452 31.553 1.00 81.69 86 ALA A C 1
ATOM 695 O O . ALA A 1 86 ? -38.059 4.201 31.387 1.00 81.69 86 ALA A O 1
ATOM 696 N N . GLU A 1 87 ? -37.137 2.376 32.344 1.00 85.69 87 GLU A N 1
ATOM 697 C CA . GLU A 1 87 ? -38.303 1.973 33.141 1.00 85.69 87 GLU A CA 1
ATOM 698 C C . GLU A 1 87 ? -38.665 3.042 34.186 1.00 85.69 87 GLU A C 1
ATOM 700 O O . GLU A 1 87 ? -39.792 3.532 34.200 1.00 85.69 87 GLU A O 1
ATOM 705 N N . ALA A 1 88 ? -37.688 3.526 34.962 1.00 82.06 88 ALA A N 1
ATOM 706 C CA . ALA A 1 88 ? -37.902 4.604 35.931 1.00 82.06 88 ALA A CA 1
ATOM 707 C C . ALA A 1 88 ? -38.393 5.910 35.272 1.00 82.06 88 ALA A C 1
ATOM 709 O O . ALA A 1 88 ? -39.254 6.609 35.807 1.00 82.06 88 ALA A O 1
ATOM 710 N N . CYS A 1 89 ? -37.886 6.251 34.081 1.00 75.56 89 CYS A N 1
ATOM 711 C CA . CYS A 1 89 ? -38.379 7.406 33.327 1.00 75.56 89 CYS A CA 1
ATOM 712 C C . CYS A 1 89 ? -39.836 7.246 32.866 1.00 75.56 89 CYS A C 1
ATOM 714 O O . CYS A 1 89 ? -40.547 8.248 32.741 1.00 75.56 89 CYS A O 1
ATOM 716 N N . GLN A 1 90 ? -40.269 6.014 32.589 1.00 78.50 90 GLN A N 1
ATOM 717 C CA . GLN A 1 90 ? -41.645 5.705 32.216 1.00 78.50 90 GLN A CA 1
ATOM 718 C C . GLN A 1 90 ? -42.583 5.806 33.425 1.00 78.50 90 GLN A C 1
ATOM 720 O O . GLN A 1 90 ? -43.632 6.439 33.310 1.00 78.50 90 GLN A O 1
ATOM 725 N N . GLU A 1 91 ? -42.185 5.271 34.583 1.00 82.44 91 GLU A N 1
ATOM 726 C CA . GLU A 1 91 ? -42.944 5.378 35.840 1.00 82.44 91 GLU A CA 1
ATOM 727 C C . GLU A 1 91 ? -43.156 6.834 36.274 1.00 82.44 91 GLU A C 1
ATOM 729 O O . GLU A 1 91 ? -44.247 7.213 36.693 1.00 82.44 91 GLU A O 1
ATOM 734 N N . LEU A 1 92 ? -42.135 7.679 36.107 1.00 79.06 92 LEU A N 1
ATOM 735 C CA . LEU A 1 92 ? -42.203 9.109 36.424 1.00 79.06 92 LEU A CA 1
ATOM 736 C C . LEU A 1 92 ? -42.994 9.938 35.393 1.00 79.06 92 LEU A C 1
ATOM 738 O O . LEU A 1 92 ? -43.083 11.158 35.524 1.00 79.06 92 LEU A O 1
ATOM 742 N N . GLY A 1 93 ? -43.545 9.317 34.344 1.00 72.00 93 GLY A N 1
ATOM 743 C CA . GLY A 1 93 ? -44.352 10.005 33.332 1.00 72.00 93 GLY A CA 1
ATOM 744 C C . GLY A 1 93 ? -43.578 11.035 32.497 1.00 72.00 93 GLY A C 1
ATOM 745 O O . GLY A 1 93 ? -44.194 11.885 31.850 1.00 72.00 93 GLY A O 1
ATOM 746 N N . LEU A 1 94 ? -42.239 10.967 32.469 1.00 66.25 94 LEU A N 1
ATOM 747 C CA . LEU A 1 94 ? -41.373 11.965 31.817 1.00 66.25 94 LEU A CA 1
ATOM 748 C C . LEU A 1 94 ? -41.573 12.039 30.289 1.00 66.25 94 LEU A C 1
ATOM 750 O O . LEU A 1 94 ? -41.287 13.054 29.647 1.00 66.25 94 LEU A O 1
ATOM 754 N N . GLN A 1 95 ? -42.108 10.975 29.686 1.00 62.16 95 GLN A N 1
ATOM 755 C CA . GLN A 1 95 ? -42.502 10.973 28.274 1.00 62.16 95 GLN A CA 1
ATOM 756 C C . GLN A 1 95 ? -43.710 11.884 28.001 1.00 62.16 95 GLN A C 1
ATOM 758 O O . GLN A 1 95 ? -43.754 12.533 26.960 1.00 62.16 95 GLN A O 1
ATOM 763 N N . ASN A 1 96 ? -44.649 11.999 28.944 1.00 62.09 96 ASN A N 1
ATOM 764 C CA . ASN A 1 96 ? -45.830 12.853 28.793 1.00 62.09 96 ASN A CA 1
ATOM 765 C C . ASN A 1 96 ? -45.500 14.327 29.074 1.00 62.09 96 ASN A C 1
ATOM 767 O O . ASN A 1 96 ? -45.990 15.215 28.378 1.00 62.09 96 ASN A O 1
ATOM 771 N N . THR A 1 97 ? -44.626 14.602 30.048 1.00 56.97 97 THR A N 1
ATOM 772 C CA . THR A 1 97 ? -44.227 15.977 30.398 1.00 56.97 97 THR A CA 1
ATOM 773 C C . THR A 1 97 ? -43.344 16.621 29.326 1.00 56.97 97 THR A C 1
ATOM 775 O O . THR A 1 97 ? -43.501 17.801 29.027 1.00 56.97 97 THR A O 1
ATOM 778 N N . SER A 1 98 ? -42.470 15.854 28.667 1.00 57.84 98 SER A N 1
ATOM 779 C CA . SER A 1 98 ? -41.652 16.354 27.548 1.00 57.84 98 SER A CA 1
ATOM 780 C C . SER A 1 98 ? -42.480 16.765 26.321 1.00 57.84 98 SER A C 1
ATOM 782 O O . SER A 1 98 ? -42.168 17.784 25.701 1.00 57.84 98 SER A O 1
ATOM 784 N N . GLN A 1 99 ? -43.571 16.048 26.015 1.00 56.19 99 GLN A N 1
ATOM 785 C CA . GLN A 1 99 ? -44.526 16.442 24.968 1.00 56.19 99 GLN A CA 1
ATOM 786 C C . GLN A 1 99 ? -45.281 17.731 25.321 1.00 56.19 99 GLN A C 1
ATOM 788 O O . GLN A 1 99 ? -45.498 18.567 24.447 1.00 56.19 99 GLN A O 1
ATOM 793 N N . GLN A 1 100 ? -45.634 17.921 26.595 1.00 58.44 100 GLN A N 1
ATOM 794 C CA . GLN A 1 100 ? -46.320 19.129 27.069 1.00 58.44 100 GLN A CA 1
ATOM 795 C C . GLN A 1 100 ? -45.395 20.355 27.154 1.00 58.44 100 GLN A C 1
ATOM 797 O O . GLN A 1 100 ? -45.848 21.476 26.945 1.00 58.44 100 GLN A O 1
ATOM 802 N N . CYS A 1 101 ? -44.098 20.159 27.407 1.00 60.62 101 CYS A N 1
ATOM 803 C CA . CYS A 1 101 ? -43.102 21.234 27.466 1.00 60.62 101 CYS A CA 1
ATOM 804 C C . CYS A 1 101 ? -42.425 21.547 26.116 1.00 60.62 101 CYS A C 1
ATOM 806 O O . CYS A 1 101 ? -41.525 22.383 26.075 1.00 60.62 101 CYS A O 1
ATOM 808 N N . GLY A 1 102 ? -42.808 20.886 25.016 1.00 56.66 102 GLY A N 1
ATOM 809 C CA . GLY A 1 102 ? -42.227 21.127 23.686 1.00 56.66 102 GLY A CA 1
ATOM 810 C C . GLY A 1 102 ? -40.765 20.680 23.528 1.00 56.66 102 GLY A C 1
ATOM 811 O O . GLY A 1 102 ? -40.100 21.068 22.567 1.00 56.66 102 GLY A O 1
ATOM 812 N N . ILE A 1 103 ? -40.244 19.859 24.447 1.00 58.22 103 ILE A N 1
ATOM 813 C CA . ILE A 1 103 ? -38.872 19.343 24.386 1.00 58.22 103 ILE A CA 1
ATOM 814 C C . ILE A 1 103 ? -38.891 18.023 23.613 1.00 58.22 103 ILE A C 1
ATOM 816 O O . ILE A 1 103 ? -39.427 17.013 24.064 1.00 58.22 103 ILE A O 1
ATOM 820 N N . THR A 1 104 ? -38.290 18.020 22.424 1.00 52.53 104 THR A N 1
ATOM 821 C CA . THR A 1 104 ? -38.260 16.842 21.547 1.00 52.53 104 THR A CA 1
ATOM 822 C C . THR A 1 104 ? -37.566 15.646 22.226 1.00 52.53 104 THR A C 1
ATOM 824 O O . THR A 1 104 ? -36.356 15.669 22.455 1.00 52.53 104 THR A O 1
ATOM 827 N N . ILE A 1 105 ? -38.306 14.550 22.453 1.00 54.62 105 ILE A N 1
ATOM 828 C CA . ILE A 1 105 ? -37.861 13.276 23.080 1.00 54.62 105 ILE A CA 1
ATOM 829 C C . ILE A 1 105 ? -36.625 12.640 22.401 1.00 54.62 105 ILE A C 1
ATOM 831 O O . ILE A 1 105 ? -35.932 11.806 22.991 1.00 54.62 105 ILE A O 1
ATOM 835 N N . ARG A 1 106 ? -36.278 13.071 21.180 1.00 50.94 106 ARG A N 1
ATOM 836 C CA . ARG A 1 106 ? -35.103 12.597 20.426 1.00 50.94 106 ARG A CA 1
ATOM 837 C C . ARG A 1 106 ? -33.775 12.749 21.179 1.00 50.94 106 ARG A C 1
ATOM 839 O O . ARG A 1 106 ? -32.873 11.957 20.927 1.00 50.94 106 ARG A O 1
ATOM 846 N N . ALA A 1 107 ? -33.659 13.712 22.096 1.00 50.00 107 ALA A N 1
ATOM 847 C CA . ALA A 1 107 ? -32.443 13.915 22.888 1.00 50.00 107 ALA A CA 1
ATOM 848 C C . ALA A 1 107 ? -32.267 12.886 24.025 1.00 50.00 107 ALA A C 1
ATOM 850 O O . ALA A 1 107 ? -31.139 12.592 24.405 1.00 50.00 107 ALA A O 1
ATOM 851 N N . VAL A 1 108 ? -33.361 12.311 24.543 1.00 49.56 108 VAL A N 1
ATOM 852 C CA . VAL A 1 108 ? -33.338 11.411 25.715 1.00 49.56 108 VAL A CA 1
ATOM 853 C C . VAL A 1 108 ? -33.251 9.936 25.306 1.00 49.56 108 VAL A C 1
ATOM 855 O O . VAL A 1 108 ? -32.623 9.138 25.995 1.00 49.56 108 VAL A O 1
ATOM 858 N N . GLN A 1 109 ? -33.818 9.559 24.154 1.00 49.00 109 GLN A N 1
ATOM 859 C CA . GLN A 1 109 ? -33.820 8.162 23.689 1.00 49.00 109 GLN A CA 1
ATOM 860 C C . GLN A 1 109 ? -32.553 7.733 22.931 1.00 49.00 109 GLN A C 1
ATOM 862 O O . GLN A 1 109 ? -32.330 6.537 22.759 1.00 49.00 109 GLN A O 1
ATOM 867 N N . ASN A 1 110 ? -31.702 8.666 22.492 1.00 49.50 110 ASN A N 1
ATOM 868 C CA . ASN A 1 110 ? -30.501 8.342 21.717 1.00 49.50 110 ASN A CA 1
ATOM 869 C C . ASN A 1 110 ? -29.216 8.923 22.330 1.00 49.50 110 ASN A C 1
ATOM 871 O O . ASN A 1 110 ? -28.666 9.889 21.803 1.00 49.50 110 ASN A O 1
ATOM 875 N N . PRO A 1 111 ? -28.618 8.258 23.338 1.00 49.62 111 PRO A N 1
ATOM 876 C CA . PRO A 1 111 ? -27.223 8.511 23.706 1.00 49.62 111 PRO A CA 1
ATOM 877 C C . PRO A 1 111 ? -26.235 8.073 22.600 1.00 49.62 111 PRO A C 1
ATOM 879 O O . PRO A 1 111 ? -25.041 8.343 22.682 1.00 49.62 111 PRO A O 1
ATOM 882 N N . LYS A 1 112 ? -26.708 7.344 21.571 1.00 50.88 112 LYS A N 1
ATOM 883 C CA . LYS A 1 112 ? -25.892 6.620 20.577 1.00 50.88 112 LYS A CA 1
ATOM 884 C C . LYS A 1 112 ? -25.737 7.312 19.214 1.00 50.88 112 LYS A C 1
ATOM 886 O O . LYS A 1 112 ? -25.261 6.679 18.273 1.00 50.88 112 LYS A O 1
ATOM 891 N N . SER A 1 113 ? -26.074 8.593 19.066 1.00 51.59 113 SER A N 1
ATOM 892 C CA . SER A 1 113 ? -25.926 9.294 17.773 1.00 51.59 113 SER A CA 1
ATOM 893 C C . SER A 1 113 ? -24.465 9.521 17.327 1.00 51.59 113 SER A C 1
ATOM 895 O O . SER A 1 113 ? -24.230 9.971 16.211 1.00 51.59 113 SER A O 1
ATOM 897 N N . SER A 1 114 ? -23.470 9.148 18.140 1.00 54.91 114 SER A N 1
ATOM 898 C CA . SER A 1 114 ? -22.044 9.421 17.891 1.00 54.91 114 SER A CA 1
ATOM 899 C C . SER A 1 114 ? -21.282 8.339 17.086 1.00 54.91 114 SER A C 1
ATOM 901 O O . SER A 1 114 ? -20.226 8.617 16.519 1.00 54.91 114 SER A O 1
ATOM 903 N N . LEU A 1 115 ? -21.798 7.107 16.947 1.00 57.44 115 LEU A N 1
ATOM 904 C CA . LEU A 1 115 ? -21.026 6.002 16.336 1.00 57.44 115 LEU A CA 1
ATOM 905 C C . LEU A 1 115 ? -21.309 5.746 14.845 1.00 57.44 115 LEU A C 1
ATOM 907 O O . LEU A 1 115 ? -20.372 5.457 14.101 1.00 57.44 115 LEU A O 1
ATOM 911 N N . ASN A 1 116 ? -22.547 5.918 14.369 1.00 64.81 116 ASN A N 1
ATOM 912 C CA . ASN A 1 116 ? -22.882 5.646 12.961 1.00 64.81 116 ASN A CA 1
ATOM 913 C C . ASN A 1 116 ? -22.297 6.685 11.993 1.00 64.81 116 ASN A C 1
ATOM 915 O O . ASN A 1 116 ? -21.811 6.314 10.928 1.00 64.81 116 ASN A O 1
ATOM 919 N N . ALA A 1 117 ? -22.271 7.969 12.367 1.00 70.50 117 ALA A N 1
ATOM 920 C CA . ALA A 1 117 ? -21.688 9.016 11.525 1.00 70.50 117 ALA A CA 1
ATOM 921 C C . ALA A 1 117 ? -20.175 8.819 11.335 1.00 70.50 117 ALA A C 1
ATOM 923 O O . ALA A 1 117 ? -19.667 8.944 10.226 1.00 70.50 117 ALA A O 1
ATOM 924 N N . LYS A 1 118 ? -19.451 8.425 12.393 1.00 76.06 118 LYS A N 1
ATOM 925 C CA . LYS A 1 118 ? -18.014 8.125 12.314 1.00 76.06 118 LYS A CA 1
ATOM 926 C C . LYS A 1 118 ? -17.728 6.934 11.398 1.00 76.06 118 LYS A C 1
ATOM 928 O O . LYS A 1 118 ? -16.766 6.982 10.638 1.00 76.06 118 LYS A O 1
ATOM 933 N N . ILE A 1 119 ? -18.544 5.880 11.462 1.00 80.12 119 ILE A N 1
ATOM 934 C CA . ILE A 1 119 ? -18.421 4.717 10.570 1.00 80.12 119 ILE A CA 1
ATOM 935 C C . ILE A 1 119 ? -18.704 5.130 9.121 1.00 80.12 119 ILE A C 1
ATOM 937 O O . ILE A 1 119 ? -17.914 4.809 8.238 1.00 80.12 119 ILE A O 1
ATOM 941 N N . LEU A 1 120 ? -19.771 5.898 8.883 1.00 81.75 120 LEU A N 1
ATOM 942 C CA . LEU A 1 120 ? -20.153 6.363 7.549 1.00 81.75 120 LEU A CA 1
ATOM 943 C C . LEU A 1 120 ? -19.087 7.278 6.924 1.00 81.75 120 LEU A C 1
ATOM 945 O O . LEU A 1 120 ? -18.724 7.102 5.764 1.00 81.75 120 LEU A O 1
ATOM 949 N N . LEU A 1 121 ? -18.534 8.213 7.699 1.00 80.94 121 LEU A N 1
ATOM 950 C CA . LEU A 1 121 ? -17.463 9.100 7.243 1.00 80.94 121 LEU A CA 1
ATOM 951 C C . LEU A 1 121 ? -16.158 8.341 6.988 1.00 80.94 121 LEU A C 1
ATOM 953 O O . LEU A 1 121 ? -15.483 8.624 6.003 1.00 80.94 121 LEU A O 1
ATOM 957 N N . LYS A 1 122 ? -15.817 7.348 7.823 1.00 85.00 122 LYS A N 1
ATOM 958 C CA . LYS A 1 122 ? -14.679 6.454 7.558 1.00 85.00 122 LYS A CA 1
ATOM 959 C C . LYS A 1 122 ? -14.877 5.676 6.259 1.00 85.00 122 LYS A C 1
ATOM 961 O O . LYS A 1 122 ? -13.991 5.710 5.418 1.00 85.00 122 LYS A O 1
ATOM 966 N N . ALA A 1 123 ? -16.044 5.064 6.062 1.00 84.06 123 ALA A N 1
ATOM 967 C CA . ALA A 1 123 ? -16.360 4.328 4.841 1.00 84.06 123 ALA A CA 1
ATOM 968 C C . ALA A 1 123 ? -16.308 5.231 3.597 1.00 84.06 123 ALA A C 1
ATOM 970 O O . ALA A 1 123 ? -15.733 4.853 2.579 1.00 84.06 123 ALA A O 1
ATOM 971 N N . SER A 1 124 ? -16.850 6.450 3.690 1.00 87.44 124 SER A N 1
ATOM 972 C CA . SER A 1 124 ? -16.767 7.442 2.614 1.00 87.44 124 SER A CA 1
ATOM 973 C C . SER A 1 124 ? -15.319 7.829 2.316 1.00 87.44 124 SER A C 1
ATOM 975 O O . SER A 1 124 ? -14.924 7.846 1.155 1.00 87.44 124 SER A O 1
ATOM 977 N N . ARG A 1 125 ? -14.518 8.110 3.349 1.00 86.19 125 ARG A N 1
ATOM 978 C CA . ARG A 1 125 ? -13.095 8.444 3.214 1.00 86.19 125 ARG A CA 1
ATOM 979 C C . ARG A 1 125 ? -12.309 7.298 2.576 1.00 86.19 125 ARG A C 1
ATOM 981 O O . ARG A 1 125 ? -11.503 7.542 1.685 1.00 86.19 125 ARG A O 1
ATOM 988 N N . ASP A 1 126 ? -12.543 6.065 3.015 1.00 84.56 126 ASP A N 1
ATOM 989 C CA . ASP A 1 126 ? -11.839 4.886 2.509 1.00 84.56 126 ASP A CA 1
ATOM 990 C C . ASP A 1 126 ? -12.212 4.616 1.039 1.00 84.56 126 ASP A C 1
ATOM 992 O O . ASP A 1 126 ? -11.338 4.300 0.234 1.00 84.56 126 ASP A O 1
ATOM 996 N N . LYS A 1 127 ? -13.473 4.853 0.650 1.00 87.56 127 LYS A N 1
ATOM 997 C CA . LYS A 1 127 ? -13.910 4.798 -0.753 1.00 87.56 127 LYS A CA 1
ATOM 998 C C . LYS A 1 127 ? -13.233 5.866 -1.617 1.00 87.56 127 LYS A C 1
ATOM 1000 O O . LYS A 1 127 ? -12.785 5.556 -2.717 1.00 87.56 127 LYS A O 1
ATOM 1005 N N . THR A 1 128 ? -13.128 7.102 -1.126 1.00 86.81 128 THR A N 1
ATOM 1006 C CA . THR A 1 128 ? -12.409 8.175 -1.831 1.00 86.81 128 THR A CA 1
ATOM 1007 C C . THR A 1 128 ? -10.928 7.843 -1.987 1.00 86.81 128 THR A C 1
ATOM 1009 O O . THR A 1 128 ? -10.364 8.071 -3.051 1.00 86.81 128 THR A O 1
ATOM 1012 N N . TYR A 1 129 ? -10.309 7.263 -0.957 1.00 86.06 129 TYR A N 1
ATOM 1013 C CA . TYR A 1 129 ? -8.920 6.819 -1.025 1.00 86.06 129 TYR A CA 1
ATOM 1014 C C . TYR A 1 129 ? -8.713 5.757 -2.114 1.00 86.06 129 TYR A C 1
ATOM 1016 O O . TYR A 1 129 ? -7.793 5.891 -2.911 1.00 86.06 129 TYR A O 1
ATOM 1024 N N . LEU A 1 130 ? -9.585 4.745 -2.192 1.00 87.25 130 LEU A N 1
ATOM 1025 C CA . LEU A 1 130 ? -9.507 3.726 -3.245 1.00 87.25 130 LEU A CA 1
ATOM 1026 C C . LEU A 1 130 ? -9.669 4.331 -4.642 1.00 87.25 130 LEU A C 1
ATOM 1028 O O . LEU A 1 130 ? -8.932 3.965 -5.553 1.00 87.25 130 LEU A O 1
ATOM 1032 N N . ALA A 1 131 ? -10.595 5.277 -4.809 1.00 89.31 131 ALA A N 1
ATOM 1033 C CA . ALA A 1 131 ? -10.782 5.968 -6.081 1.00 89.31 131 ALA A CA 1
ATOM 1034 C C . ALA A 1 131 ? -9.538 6.779 -6.480 1.00 89.31 131 ALA A C 1
ATOM 1036 O O . ALA A 1 131 ? -9.110 6.711 -7.628 1.00 89.31 131 ALA A O 1
ATOM 1037 N N . LEU A 1 132 ? -8.931 7.502 -5.533 1.00 89.19 132 LEU A N 1
ATOM 1038 C CA . LEU A 1 132 ? -7.696 8.247 -5.770 1.00 89.19 132 LEU A CA 1
ATOM 1039 C C . LEU A 1 132 ? -6.543 7.311 -6.141 1.00 89.19 132 LEU A C 1
ATOM 1041 O O . LEU A 1 132 ? -5.877 7.549 -7.140 1.00 89.19 132 LEU A O 1
ATOM 1045 N N . LEU A 1 133 ? -6.346 6.232 -5.378 1.00 90.62 133 LEU A N 1
ATOM 1046 C CA . LEU A 1 133 ? -5.314 5.237 -5.663 1.00 90.62 133 LEU A CA 1
ATOM 1047 C C . LEU A 1 133 ? -5.513 4.606 -7.047 1.00 90.62 133 LEU A C 1
ATOM 1049 O O . LEU A 1 133 ? -4.556 4.469 -7.790 1.00 90.62 133 LEU A O 1
ATOM 1053 N N . THR A 1 134 ? -6.757 4.310 -7.430 1.00 93.56 134 THR A N 1
ATOM 1054 C CA . THR A 1 134 ? -7.074 3.781 -8.767 1.00 93.56 134 THR A CA 1
ATOM 1055 C C . THR A 1 134 ? -6.659 4.754 -9.871 1.00 93.56 134 THR A C 1
ATOM 1057 O O . THR A 1 134 ? -6.090 4.338 -10.869 1.00 93.56 134 THR A O 1
ATOM 1060 N N . LEU A 1 135 ? -6.905 6.058 -9.704 1.00 93.62 135 LEU A N 1
ATOM 1061 C CA . LEU A 1 135 ? -6.497 7.061 -10.695 1.00 93.62 135 LEU A CA 1
ATOM 1062 C C . LEU A 1 135 ? -4.975 7.159 -10.824 1.00 93.62 135 LEU A C 1
ATOM 1064 O O . LEU A 1 135 ? -4.466 7.280 -11.935 1.00 93.62 135 LEU A O 1
ATOM 1068 N N . VAL A 1 136 ? -4.265 7.105 -9.695 1.00 94.69 136 VAL A N 1
ATOM 1069 C CA . VAL A 1 136 ? -2.798 7.112 -9.674 1.00 94.69 136 VAL A CA 1
ATOM 1070 C C . VAL A 1 136 ? -2.258 5.858 -10.352 1.00 94.69 136 VAL A C 1
ATOM 1072 O O . VAL A 1 136 ? -1.425 5.970 -11.243 1.00 94.69 136 VAL A O 1
ATOM 1075 N N . ASN A 1 137 ? -2.783 4.686 -10.001 1.00 95.00 137 ASN A N 1
ATOM 1076 C CA . ASN A 1 137 ? -2.351 3.411 -10.563 1.00 95.00 137 ASN A CA 1
ATOM 1077 C C . ASN A 1 137 ? -2.627 3.326 -12.066 1.00 95.00 137 ASN A C 1
ATOM 1079 O O . ASN A 1 137 ? -1.721 2.984 -12.808 1.00 95.00 137 ASN A O 1
ATOM 1083 N N . ASN A 1 138 ? -3.799 3.762 -12.537 1.00 95.31 138 ASN A N 1
ATOM 1084 C CA . ASN A 1 138 ? -4.090 3.817 -13.973 1.00 95.31 138 ASN A CA 1
ATOM 1085 C C . ASN A 1 138 ? -3.088 4.701 -14.729 1.00 95.31 138 ASN A C 1
ATOM 1087 O O . ASN A 1 138 ? -2.713 4.395 -15.856 1.00 95.31 138 ASN A O 1
ATOM 1091 N N . LYS A 1 139 ? -2.658 5.815 -14.121 1.00 94.75 139 LYS A N 1
ATOM 1092 C CA . LYS A 1 139 ? -1.652 6.683 -14.735 1.00 94.75 139 LYS A CA 1
ATOM 1093 C C . LYS A 1 139 ? -0.262 6.048 -14.705 1.00 94.75 139 LYS A C 1
ATOM 1095 O O . LYS A 1 139 ? 0.498 6.224 -15.650 1.00 94.75 139 LYS A O 1
ATOM 1100 N N . LEU A 1 140 ? 0.062 5.314 -13.641 1.00 94.75 140 LEU A N 1
ATOM 1101 C CA . LEU A 1 140 ? 1.290 4.527 -13.553 1.00 94.75 140 LEU A CA 1
ATOM 1102 C C . LEU A 1 140 ? 1.315 3.411 -14.593 1.00 94.75 140 LEU A C 1
ATOM 1104 O O . LEU A 1 140 ? 2.347 3.236 -15.225 1.00 94.75 140 LEU A O 1
ATOM 1108 N N . ASP A 1 141 ? 0.194 2.736 -14.843 1.00 93.69 141 ASP A N 1
ATOM 1109 C CA . ASP A 1 141 ? 0.088 1.701 -15.874 1.00 93.69 141 ASP A CA 1
ATOM 1110 C C . ASP A 1 141 ? 0.487 2.240 -17.250 1.00 93.69 141 ASP A C 1
ATOM 1112 O O . ASP A 1 141 ? 1.238 1.583 -17.965 1.00 93.69 141 ASP A O 1
ATOM 1116 N N . GLU A 1 142 ? 0.075 3.465 -17.601 1.00 93.06 142 GLU A N 1
ATOM 1117 C CA . GLU A 1 142 ? 0.501 4.112 -18.850 1.00 93.06 142 GLU A CA 1
ATOM 1118 C C . GLU A 1 142 ? 2.032 4.203 -18.952 1.00 93.06 142 GLU A C 1
ATOM 1120 O O . GLU A 1 142 ? 2.590 3.910 -20.008 1.00 93.06 142 GLU A O 1
ATOM 1125 N N . PHE A 1 143 ? 2.723 4.550 -17.863 1.00 90.69 143 PHE A N 1
ATOM 1126 C CA . PHE A 1 143 ? 4.187 4.588 -17.840 1.00 90.69 143 PHE A CA 1
ATOM 1127 C C . PHE A 1 143 ? 4.805 3.187 -17.836 1.00 90.69 143 PHE A C 1
ATOM 1129 O O . PHE A 1 143 ? 5.779 2.953 -18.546 1.00 90.69 143 PHE A O 1
ATOM 1136 N N . MET A 1 144 ? 4.227 2.245 -17.088 1.00 86.94 144 MET A N 1
ATOM 1137 C CA . MET A 1 144 ? 4.720 0.868 -17.001 1.00 86.94 144 MET A CA 1
ATOM 1138 C C . MET A 1 144 ? 4.511 0.089 -18.308 1.00 86.94 144 MET A C 1
ATOM 1140 O O . MET A 1 144 ? 5.247 -0.850 -18.577 1.00 86.94 144 MET A O 1
ATOM 1144 N N . THR A 1 145 ? 3.593 0.494 -19.193 1.00 85.31 145 THR A N 1
ATOM 1145 C CA . THR A 1 145 ? 3.526 -0.093 -20.548 1.00 85.31 145 THR A CA 1
ATOM 1146 C C . THR A 1 145 ? 4.762 0.217 -21.400 1.00 85.31 145 THR A C 1
ATOM 1148 O O . THR A 1 145 ? 5.074 -0.517 -22.335 1.00 85.31 145 THR A O 1
ATOM 1151 N N . LEU A 1 146 ? 5.524 1.270 -21.073 1.00 82.44 146 LEU A N 1
ATOM 1152 C CA . LEU A 1 146 ? 6.753 1.617 -21.794 1.00 82.44 146 LEU A CA 1
ATOM 1153 C C . LEU A 1 146 ? 7.897 0.626 -21.530 1.00 82.44 146 LEU A C 1
ATOM 1155 O O . LEU A 1 146 ? 8.873 0.621 -22.281 1.00 82.44 146 LEU A O 1
ATOM 1159 N N . THR A 1 147 ? 7.756 -0.241 -20.523 1.00 74.44 147 THR A N 1
ATOM 1160 C CA . THR A 1 147 ? 8.652 -1.365 -20.218 1.00 74.44 147 THR A CA 1
ATOM 1161 C C . THR A 1 147 ? 8.807 -2.325 -21.411 1.00 74.44 147 THR A C 1
ATOM 1163 O O . THR A 1 147 ? 9.871 -2.923 -21.582 1.00 74.44 147 THR A O 1
ATOM 1166 N N . ASP A 1 148 ? 7.820 -2.398 -22.310 1.00 71.62 148 ASP A N 1
ATOM 1167 C CA . ASP A 1 148 ? 7.897 -3.185 -23.553 1.00 71.62 148 ASP A CA 1
ATOM 1168 C C . ASP A 1 148 ? 8.964 -2.668 -24.534 1.00 71.62 148 ASP A C 1
ATOM 1170 O O . ASP A 1 148 ? 9.488 -3.423 -25.355 1.00 71.62 148 ASP A O 1
ATOM 1174 N N . ASN A 1 149 ? 9.319 -1.382 -24.450 1.00 76.50 149 ASN A N 1
ATOM 1175 C CA . ASN A 1 149 ? 10.336 -0.771 -25.308 1.00 76.50 149 ASN A CA 1
ATOM 1176 C C . ASN A 1 149 ? 11.763 -0.967 -24.770 1.00 76.50 149 ASN A C 1
ATOM 1178 O O . ASN A 1 149 ? 12.735 -0.608 -25.444 1.00 76.50 149 ASN A O 1
ATOM 1182 N N . VAL A 1 150 ? 11.907 -1.523 -23.564 1.00 76.62 150 VAL A N 1
ATOM 1183 C CA . VAL A 1 150 ? 13.207 -1.766 -22.937 1.00 76.62 150 VAL A CA 1
ATOM 1184 C C . VAL A 1 150 ? 13.890 -2.948 -23.621 1.00 76.62 150 VAL A C 1
ATOM 1186 O O . VAL A 1 150 ? 13.318 -4.019 -23.828 1.00 76.62 150 VAL A O 1
ATOM 1189 N N . LYS A 1 151 ? 15.159 -2.767 -23.990 1.00 75.94 151 LYS A N 1
ATOM 1190 C CA . LYS A 1 151 ? 15.955 -3.806 -24.652 1.00 75.94 151 LYS A CA 1
ATOM 1191 C C . LYS A 1 151 ? 16.528 -4.792 -23.626 1.00 75.94 151 LYS A C 1
ATOM 1193 O O . LYS A 1 151 ? 17.705 -4.720 -23.287 1.00 75.94 151 LYS A O 1
ATOM 1198 N N . TRP A 1 152 ? 15.714 -5.760 -23.201 1.00 75.38 152 TRP A N 1
ATOM 1199 C CA . TRP A 1 152 ? 16.043 -6.803 -22.205 1.00 75.38 152 TRP A CA 1
ATOM 1200 C C . TRP A 1 152 ? 17.197 -7.755 -22.572 1.00 75.38 152 TRP A C 1
ATOM 1202 O O . TRP A 1 152 ? 17.638 -8.556 -21.750 1.00 75.38 152 TRP A O 1
ATOM 1212 N N . THR A 1 153 ? 17.683 -7.699 -23.812 1.00 71.12 153 THR A N 1
ATOM 1213 C CA . THR A 1 153 ? 18.774 -8.547 -24.314 1.00 71.12 153 THR A CA 1
ATOM 1214 C C . THR A 1 153 ? 19.896 -7.734 -24.958 1.00 71.12 153 THR A C 1
ATOM 1216 O O . THR A 1 153 ? 20.602 -8.258 -25.816 1.00 71.12 153 THR A O 1
ATOM 1219 N N . SER A 1 154 ? 20.025 -6.444 -24.629 1.00 76.12 154 SER A N 1
ATOM 1220 C CA . SER A 1 154 ? 21.114 -5.624 -25.170 1.00 76.12 154 SER A CA 1
ATOM 1221 C C . SER A 1 154 ? 22.461 -6.038 -24.578 1.00 76.12 154 SER A C 1
ATOM 1223 O O . SER A 1 154 ? 22.581 -6.200 -23.362 1.00 76.12 154 SER A O 1
ATOM 1225 N N . ASP A 1 155 ? 23.486 -6.158 -25.419 1.00 71.69 155 ASP A N 1
ATOM 1226 C CA . ASP A 1 155 ? 24.864 -6.407 -24.974 1.00 71.69 155 ASP A CA 1
ATOM 1227 C C . ASP A 1 155 ? 25.535 -5.139 -24.407 1.00 71.69 155 ASP A C 1
ATOM 1229 O O . ASP A 1 155 ? 26.595 -5.219 -23.785 1.00 71.69 155 ASP A O 1
ATOM 1233 N N . ASP A 1 156 ? 24.898 -3.976 -24.570 1.00 75.75 156 ASP A N 1
ATOM 1234 C CA . ASP A 1 156 ? 25.378 -2.700 -24.041 1.00 75.75 156 ASP A CA 1
ATOM 1235 C C . ASP A 1 156 ? 25.265 -2.649 -22.509 1.00 75.75 156 ASP A C 1
ATOM 1237 O O . ASP A 1 156 ? 24.225 -2.992 -21.938 1.00 75.75 156 ASP A O 1
ATOM 1241 N N . LEU A 1 157 ? 26.318 -2.169 -21.836 1.00 72.88 157 LEU A N 1
ATOM 1242 C CA . LEU A 1 157 ? 26.267 -1.929 -20.394 1.00 72.88 157 LEU A CA 1
ATOM 1243 C C . LEU A 1 157 ? 25.309 -0.766 -20.076 1.00 72.88 157 LEU A C 1
ATOM 1245 O O . LEU A 1 157 ? 25.506 0.334 -20.606 1.00 72.88 157 LEU A O 1
ATOM 1249 N N . PRO A 1 158 ? 24.332 -0.956 -19.170 1.00 76.19 158 PRO A N 1
ATOM 1250 C CA . PRO A 1 158 ? 23.483 0.132 -18.703 1.00 76.19 158 PRO A CA 1
ATOM 1251 C C . PRO A 1 158 ? 24.324 1.176 -17.962 1.00 76.19 158 PRO A C 1
ATOM 1253 O O . PRO A 1 158 ? 25.109 0.829 -17.080 1.00 76.19 158 PRO A O 1
ATOM 1256 N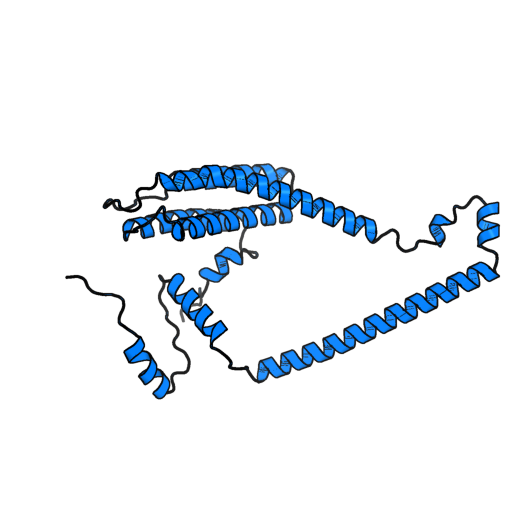 N . GLN A 1 159 ? 24.158 2.456 -18.306 1.00 75.69 159 GLN A N 1
ATOM 1257 C CA . GLN A 1 159 ? 24.846 3.568 -17.630 1.00 75.69 159 GLN A CA 1
ATOM 1258 C C . GLN A 1 159 ? 23.946 4.321 -16.641 1.00 75.69 159 GLN A C 1
ATOM 1260 O O . GLN A 1 159 ? 24.456 4.976 -15.734 1.00 75.69 159 GLN A O 1
ATOM 1265 N N . HIS A 1 160 ? 22.626 4.242 -16.811 1.00 79.25 160 HIS A N 1
ATOM 1266 C CA . HIS A 1 160 ? 21.635 4.940 -15.995 1.00 79.25 160 HIS A CA 1
ATOM 1267 C C . HIS A 1 160 ? 20.310 4.163 -15.956 1.00 79.25 160 HIS A C 1
ATOM 1269 O O . HIS A 1 160 ? 20.128 3.201 -16.708 1.00 79.25 160 HIS A O 1
ATOM 1275 N N . ALA A 1 161 ? 19.399 4.590 -15.078 1.00 81.00 161 ALA A N 1
ATOM 1276 C CA . ALA A 1 161 ? 18.025 4.095 -15.030 1.00 81.00 161 ALA A CA 1
ATOM 1277 C C . ALA A 1 161 ? 17.286 4.379 -16.347 1.00 81.00 161 ALA A C 1
ATOM 1279 O O . ALA A 1 161 ? 17.592 5.338 -17.061 1.00 81.00 161 ALA A O 1
ATOM 1280 N N . ASN A 1 162 ? 16.311 3.546 -16.674 1.00 85.56 162 ASN A N 1
ATOM 1281 C CA . ASN A 1 162 ? 15.505 3.675 -17.872 1.00 85.56 162 ASN A CA 1
ATOM 1282 C C . ASN A 1 162 ? 14.651 4.953 -17.845 1.00 85.56 162 ASN A C 1
ATOM 1284 O O . ASN A 1 162 ? 14.148 5.375 -16.803 1.00 85.56 162 ASN A O 1
ATOM 1288 N N . GLU A 1 163 ? 14.428 5.542 -19.022 1.00 86.62 163 GLU A N 1
ATOM 1289 C CA . GLU A 1 163 ? 13.710 6.819 -19.162 1.00 86.62 163 GLU A CA 1
ATOM 1290 C C . GLU A 1 163 ? 12.285 6.767 -18.587 1.00 86.62 163 GLU A C 1
ATOM 1292 O O . GLU A 1 163 ? 11.842 7.723 -17.954 1.00 86.62 163 GLU A O 1
ATOM 1297 N N . TYR A 1 164 ? 11.585 5.632 -18.717 1.00 89.00 164 TYR A N 1
ATOM 1298 C CA . TYR A 1 164 ? 10.230 5.486 -18.169 1.00 89.00 164 TYR A CA 1
ATOM 1299 C C . TYR A 1 164 ? 10.197 5.625 -16.640 1.00 89.00 164 TYR A C 1
ATOM 1301 O O . TYR A 1 164 ? 9.220 6.134 -16.096 1.00 89.00 164 TYR A O 1
ATOM 1309 N N . ILE A 1 165 ? 11.268 5.243 -15.936 1.00 90.44 165 ILE A N 1
ATOM 1310 C CA . ILE A 1 165 ? 11.347 5.393 -14.478 1.00 90.44 165 ILE A CA 1
ATOM 1311 C C . ILE A 1 165 ? 11.571 6.841 -14.082 1.00 90.44 165 ILE A C 1
ATOM 1313 O O . ILE A 1 165 ? 10.975 7.300 -13.109 1.00 90.44 165 ILE A O 1
ATOM 1317 N N . SER A 1 166 ? 12.351 7.589 -14.863 1.00 90.69 166 SER A N 1
ATOM 1318 C CA . SER A 1 166 ? 12.459 9.035 -14.670 1.00 90.69 166 SER A CA 1
ATOM 1319 C C . SER A 1 166 ? 11.089 9.714 -14.797 1.00 90.69 166 SER A C 1
ATOM 1321 O O . SER A 1 166 ? 10.731 10.521 -13.942 1.00 90.69 166 SER A O 1
ATOM 1323 N N . GLU A 1 167 ? 10.280 9.328 -15.788 1.00 92.00 167 GLU A N 1
ATOM 1324 C CA . GLU A 1 167 ? 8.908 9.837 -15.950 1.00 92.00 167 GLU A CA 1
ATOM 1325 C C . GLU A 1 167 ? 7.994 9.458 -14.771 1.00 92.00 167 GLU A C 1
ATOM 1327 O O . GLU A 1 167 ? 7.262 10.306 -14.253 1.00 92.00 167 GLU A O 1
ATOM 1332 N N . VAL A 1 168 ? 8.075 8.211 -14.284 1.00 93.88 168 VAL A N 1
ATOM 1333 C CA . VAL A 1 168 ? 7.341 7.756 -13.089 1.00 93.88 168 VAL A CA 1
ATOM 1334 C C . VAL A 1 168 ? 7.709 8.595 -11.866 1.00 93.88 168 VAL A C 1
ATOM 1336 O O . VAL A 1 168 ? 6.819 9.053 -11.145 1.00 93.88 168 VAL A O 1
ATOM 1339 N N . ILE A 1 169 ? 9.002 8.831 -11.636 1.00 93.25 169 ILE A N 1
ATOM 1340 C CA . ILE A 1 169 ? 9.483 9.621 -10.499 1.00 93.25 169 ILE A CA 1
ATOM 1341 C C . ILE A 1 169 ? 8.996 11.064 -10.610 1.00 93.25 169 ILE A C 1
ATOM 1343 O O . ILE A 1 169 ? 8.430 11.578 -9.649 1.00 93.25 169 ILE A O 1
ATOM 1347 N N . ILE A 1 170 ? 9.123 11.702 -11.778 1.00 93.69 170 ILE A N 1
ATOM 1348 C CA . ILE A 1 170 ? 8.643 13.076 -12.005 1.00 93.69 170 ILE A CA 1
ATOM 1349 C C . ILE A 1 170 ? 7.134 13.178 -11.751 1.00 93.69 170 ILE A C 1
ATOM 1351 O O . ILE A 1 170 ? 6.667 14.128 -11.109 1.00 93.69 170 ILE A O 1
ATOM 1355 N N . TYR A 1 171 ? 6.362 12.197 -12.225 1.00 95.19 171 TYR A N 1
ATOM 1356 C CA . TYR A 1 171 ? 4.924 12.140 -11.997 1.00 95.19 171 TYR A CA 1
ATOM 1357 C C . TYR A 1 171 ? 4.588 12.036 -10.506 1.00 95.19 171 TYR A C 1
ATOM 1359 O O . TYR A 1 171 ? 3.804 12.844 -9.998 1.00 95.19 171 TYR A O 1
ATOM 1367 N N . LEU A 1 172 ? 5.190 11.077 -9.795 1.00 93.75 172 LEU A N 1
ATOM 1368 C CA . LEU A 1 172 ? 4.958 10.881 -8.364 1.00 93.75 172 LEU A CA 1
ATOM 1369 C C . LEU A 1 172 ? 5.403 12.098 -7.548 1.00 93.75 172 LEU A C 1
ATOM 1371 O O . LEU A 1 172 ? 4.695 12.512 -6.630 1.00 93.75 172 LEU A O 1
ATOM 1375 N N . ASP A 1 173 ? 6.530 12.708 -7.904 1.00 93.06 173 ASP A N 1
ATOM 1376 C CA . ASP A 1 173 ? 7.059 13.904 -7.258 1.00 93.06 173 ASP A CA 1
ATOM 1377 C C . ASP A 1 173 ? 6.098 15.090 -7.385 1.00 93.06 173 ASP A C 1
ATOM 1379 O O . ASP A 1 173 ? 5.731 15.729 -6.391 1.00 93.06 173 ASP A O 1
ATOM 1383 N N . THR A 1 174 ? 5.610 15.324 -8.604 1.00 93.69 174 THR A N 1
ATOM 1384 C CA . THR A 1 174 ? 4.636 16.375 -8.909 1.00 93.69 174 THR A CA 1
ATOM 1385 C C . THR A 1 174 ? 3.316 16.118 -8.185 1.00 93.69 174 THR A C 1
ATOM 1387 O O . THR A 1 174 ? 2.757 17.019 -7.551 1.00 93.69 174 THR A O 1
ATOM 1390 N N . LEU A 1 175 ? 2.816 14.881 -8.231 1.00 92.12 175 LEU A N 1
ATOM 1391 C CA . LEU A 1 175 ? 1.568 14.482 -7.589 1.00 92.12 175 LEU A CA 1
ATOM 1392 C C . LEU A 1 175 ? 1.633 14.668 -6.070 1.00 92.12 175 LEU A C 1
ATOM 1394 O O . LEU A 1 175 ? 0.747 15.289 -5.487 1.00 92.12 175 LEU A O 1
ATOM 1398 N N . LEU A 1 176 ? 2.675 14.154 -5.417 1.00 89.62 176 LEU A N 1
ATOM 1399 C CA . LEU A 1 176 ? 2.799 14.234 -3.963 1.00 89.62 176 LEU A CA 1
ATOM 1400 C C . LEU A 1 176 ? 3.060 15.670 -3.501 1.00 89.62 176 LEU A C 1
ATOM 1402 O O . LEU A 1 176 ? 2.459 16.101 -2.517 1.00 89.62 176 LEU A O 1
ATOM 1406 N N . SER A 1 177 ? 3.877 16.437 -4.229 1.00 90.25 177 SER A N 1
ATOM 1407 C CA . SER A 1 177 ? 4.158 17.842 -3.896 1.00 90.25 177 SER A CA 1
ATOM 1408 C C . SER A 1 177 ? 2.916 18.726 -4.021 1.00 90.25 177 SER A C 1
ATOM 1410 O O . SER A 1 177 ? 2.668 19.574 -3.163 1.00 90.25 177 SER A O 1
ATOM 1412 N N . THR A 1 178 ? 2.100 18.516 -5.057 1.00 89.94 178 THR A N 1
ATOM 1413 C CA . THR A 1 178 ? 0.832 19.248 -5.225 1.00 89.94 178 THR A CA 1
ATOM 1414 C C . THR A 1 178 ? -0.205 18.815 -4.192 1.00 89.94 178 THR A C 1
ATOM 1416 O O . THR A 1 178 ? -0.851 19.658 -3.567 1.00 89.94 178 THR A O 1
ATOM 1419 N N . ALA A 1 179 ? -0.325 17.511 -3.936 1.00 86.44 179 ALA A N 1
ATOM 1420 C CA . ALA A 1 179 ? -1.259 16.980 -2.954 1.00 86.44 179 ALA A CA 1
ATOM 1421 C C . ALA A 1 179 ? -0.905 17.397 -1.516 1.00 86.44 179 ALA A C 1
ATOM 1423 O O . ALA A 1 179 ? -1.815 17.575 -0.706 1.00 86.44 179 ALA A O 1
ATOM 1424 N N . GLN A 1 180 ? 0.376 17.615 -1.193 1.00 85.00 180 GLN A N 1
ATOM 1425 C CA . GLN A 1 180 ? 0.822 18.053 0.135 1.00 85.00 180 GLN A CA 1
ATOM 1426 C C . GLN A 1 180 ? 0.233 19.398 0.569 1.00 85.00 180 GLN A C 1
ATOM 1428 O O . GLN A 1 180 ? 0.082 19.651 1.763 1.00 85.00 180 GLN A O 1
ATOM 1433 N N . GLN A 1 181 ? -0.148 20.249 -0.383 1.00 85.69 181 GLN A N 1
ATOM 1434 C CA . GLN A 1 181 ? -0.775 21.536 -0.083 1.00 85.69 181 GLN A CA 1
ATOM 1435 C C . GLN A 1 181 ? -2.222 21.393 0.419 1.00 85.69 181 GLN A C 1
ATOM 1437 O O . GLN A 1 181 ? -2.752 22.322 1.025 1.00 85.69 181 GLN A O 1
ATOM 1442 N N . ILE A 1 182 ? -2.870 20.250 0.159 1.00 85.75 182 ILE A N 1
ATOM 1443 C CA . ILE A 1 182 ? -4.317 20.055 0.348 1.00 85.75 182 ILE A CA 1
ATOM 1444 C C . ILE A 1 182 ? -4.616 18.881 1.292 1.00 85.75 182 ILE A C 1
ATOM 1446 O O . ILE A 1 182 ? -5.597 18.915 2.038 1.00 85.75 182 ILE A O 1
ATOM 1450 N N . LEU A 1 183 ? -3.795 17.830 1.265 1.00 82.00 183 LEU A N 1
ATOM 1451 C CA . LEU A 1 183 ? -4.024 16.583 1.989 1.00 82.00 183 LEU A CA 1
ATOM 1452 C C . LEU A 1 183 ? -3.117 16.448 3.220 1.00 82.00 183 LEU A C 1
ATOM 1454 O O . LEU A 1 183 ? -1.963 16.875 3.197 1.00 82.00 183 LEU A O 1
ATOM 1458 N N . PRO A 1 184 ? -3.603 15.799 4.296 1.00 81.94 184 PRO A N 1
ATOM 1459 C CA . PRO A 1 184 ? -2.771 15.476 5.447 1.00 81.94 184 PRO A CA 1
ATOM 1460 C C . PRO A 1 184 ? -1.692 14.447 5.082 1.00 81.94 184 PRO A C 1
ATOM 1462 O O . PRO A 1 184 ? -1.910 13.580 4.232 1.00 81.94 184 PRO A O 1
ATOM 1465 N N . LEU A 1 185 ? -0.563 14.494 5.796 1.00 81.19 185 LEU A N 1
ATOM 1466 C CA . LEU A 1 185 ? 0.596 13.619 5.570 1.00 81.19 185 LEU A CA 1
ATOM 1467 C C . LEU A 1 185 ? 0.232 12.127 5.571 1.00 81.19 185 LEU A C 1
ATOM 1469 O O . LEU A 1 185 ? 0.686 11.398 4.698 1.00 81.19 185 LEU A O 1
ATOM 1473 N N . ASP A 1 186 ? -0.654 11.682 6.468 1.00 79.94 186 ASP A N 1
ATOM 1474 C CA . ASP A 1 186 ? -1.103 10.281 6.524 1.00 79.94 186 ASP A CA 1
ATOM 1475 C C . ASP A 1 186 ? -1.783 9.820 5.224 1.00 79.94 186 ASP A C 1
ATOM 1477 O O . ASP A 1 186 ? -1.653 8.665 4.820 1.00 79.94 186 ASP A O 1
ATOM 1481 N N . ALA A 1 187 ? -2.526 10.711 4.558 1.00 81.31 187 ALA A N 1
ATOM 1482 C CA . ALA A 1 187 ? -3.191 10.395 3.298 1.00 81.31 187 ALA A CA 1
ATOM 1483 C C . ALA A 1 187 ? -2.184 10.334 2.144 1.00 81.31 187 ALA A C 1
ATOM 1485 O O . ALA A 1 187 ? -2.254 9.409 1.337 1.00 81.31 187 ALA A O 1
ATOM 1486 N N . LEU A 1 188 ? -1.229 11.269 2.103 1.00 83.38 188 LEU A N 1
ATOM 1487 C CA . LEU A 1 188 ? -0.134 11.274 1.126 1.00 83.38 188 LEU A CA 1
ATOM 1488 C C . LEU A 1 188 ? 0.718 10.020 1.247 1.00 83.38 188 LEU A C 1
ATOM 1490 O O . LEU A 1 188 ? 0.988 9.365 0.248 1.00 83.38 188 LEU A O 1
ATOM 1494 N N . TYR A 1 189 ? 1.073 9.660 2.479 1.00 83.25 189 TYR A N 1
ATOM 1495 C CA . TYR A 1 189 ? 1.818 8.453 2.792 1.00 83.25 189 TYR A CA 1
ATOM 1496 C C . TYR A 1 189 ? 1.098 7.217 2.257 1.00 83.25 189 TYR A C 1
ATOM 1498 O O . TYR A 1 189 ? 1.665 6.411 1.528 1.00 83.25 189 TYR A O 1
ATOM 1506 N N . LYS A 1 190 ? -0.200 7.103 2.553 1.00 83.75 190 LYS A N 1
ATOM 1507 C CA . LYS A 1 190 ? -0.998 5.960 2.120 1.00 83.75 190 LYS A CA 1
ATOM 1508 C C . LYS A 1 190 ? -1.111 5.877 0.592 1.00 83.75 190 LYS A C 1
ATOM 1510 O O . LYS A 1 190 ? -1.104 4.776 0.051 1.00 83.75 190 LYS A O 1
ATOM 1515 N N . VAL A 1 191 ? -1.252 7.004 -0.111 1.00 85.81 191 VAL A N 1
ATOM 1516 C CA . VAL A 1 191 ? -1.310 7.024 -1.587 1.00 85.81 191 VAL A CA 1
ATOM 1517 C C . VAL A 1 191 ? 0.058 6.690 -2.180 1.00 85.81 191 VAL A C 1
ATOM 1519 O O . VAL A 1 191 ? 0.135 5.840 -3.057 1.00 85.81 191 VAL A O 1
ATOM 1522 N N . GLY A 1 192 ? 1.128 7.295 -1.661 1.00 87.12 192 GLY A N 1
ATOM 1523 C CA . GLY A 1 192 ? 2.499 7.059 -2.108 1.00 87.12 192 GLY A CA 1
ATOM 1524 C C . GLY A 1 192 ? 2.944 5.608 -1.929 1.00 87.12 192 GLY A C 1
ATOM 1525 O O . GLY A 1 192 ? 3.455 5.009 -2.868 1.00 87.12 192 GLY A O 1
ATOM 1526 N N . CYS A 1 193 ? 2.678 5.000 -0.768 1.00 85.06 193 CYS A N 1
ATOM 1527 C CA . CYS A 1 193 ? 2.956 3.579 -0.558 1.00 85.06 193 CYS A CA 1
ATOM 1528 C C . CYS A 1 193 ? 2.147 2.685 -1.500 1.00 85.06 193 CYS A C 1
ATOM 1530 O O . CYS A 1 193 ? 2.712 1.754 -2.058 1.00 85.06 193 CYS A O 1
ATOM 1532 N N . GLY A 1 194 ? 0.857 2.976 -1.702 1.00 86.19 194 GLY A N 1
ATOM 1533 C CA . GLY A 1 194 ? 0.023 2.203 -2.626 1.00 86.19 194 GLY A CA 1
ATOM 1534 C C . GLY A 1 194 ? 0.500 2.300 -4.079 1.00 86.19 194 GLY A C 1
ATOM 1535 O O . GLY A 1 194 ? 0.469 1.308 -4.797 1.00 86.19 194 GLY A O 1
ATOM 1536 N N . ALA A 1 195 ? 0.991 3.469 -4.496 1.00 90.50 195 ALA A N 1
ATOM 1537 C CA . ALA A 1 195 ? 1.585 3.679 -5.813 1.00 90.50 195 ALA A CA 1
ATOM 1538 C C . ALA A 1 195 ? 2.896 2.892 -5.993 1.00 90.50 195 ALA A C 1
ATOM 1540 O O . ALA A 1 195 ? 3.086 2.232 -7.010 1.00 90.50 195 ALA A O 1
ATOM 1541 N N . LEU A 1 196 ? 3.785 2.920 -4.995 1.00 88.38 196 LEU A N 1
ATOM 1542 C CA . LEU A 1 196 ? 5.037 2.154 -5.021 1.00 88.38 196 LEU A CA 1
ATOM 1543 C C . LEU A 1 196 ? 4.792 0.637 -4.973 1.00 88.38 196 LEU A C 1
ATOM 1545 O O . LEU A 1 196 ? 5.484 -0.119 -5.650 1.00 88.38 196 LEU A O 1
ATOM 1549 N N . GLU A 1 197 ? 3.796 0.189 -4.205 1.00 86.25 197 GLU A N 1
ATOM 1550 C CA . GLU A 1 197 ? 3.343 -1.206 -4.191 1.00 86.25 197 GLU A CA 1
ATOM 1551 C C . GLU A 1 197 ? 2.809 -1.625 -5.567 1.00 86.25 197 GLU A C 1
ATOM 1553 O O . GLU A 1 197 ? 3.167 -2.690 -6.063 1.00 86.25 197 GLU A O 1
ATOM 1558 N N . HIS A 1 198 ? 2.023 -0.763 -6.221 1.00 90.19 198 HIS A N 1
ATOM 1559 C CA . HIS A 1 198 ? 1.533 -0.997 -7.581 1.00 90.19 198 HIS A CA 1
ATOM 1560 C C . HIS A 1 198 ? 2.677 -1.140 -8.587 1.00 90.19 198 HIS A C 1
ATOM 1562 O O . HIS A 1 198 ? 2.714 -2.129 -9.307 1.00 90.19 198 HIS A O 1
ATOM 1568 N N . ILE A 1 199 ? 3.662 -0.234 -8.565 1.00 87.69 199 ILE A N 1
ATOM 1569 C CA . ILE A 1 199 ? 4.863 -0.328 -9.416 1.00 87.69 199 ILE A CA 1
ATOM 1570 C C . ILE A 1 199 ? 5.602 -1.648 -9.173 1.00 87.69 199 ILE A C 1
ATOM 1572 O O . ILE A 1 199 ? 5.972 -2.334 -10.125 1.00 87.69 199 ILE A O 1
ATOM 1576 N N . SER A 1 200 ? 5.795 -2.033 -7.907 1.00 87.12 200 SER A N 1
ATOM 1577 C CA . SER A 1 200 ? 6.437 -3.306 -7.570 1.00 87.12 200 SER A CA 1
ATOM 1578 C C . SER A 1 200 ? 5.660 -4.500 -8.126 1.00 87.12 200 SER A C 1
ATOM 1580 O O . SER A 1 200 ? 6.276 -5.439 -8.626 1.00 87.12 200 SER A O 1
ATOM 1582 N N . ASN A 1 201 ? 4.328 -4.476 -8.053 1.00 85.88 201 ASN A N 1
ATOM 1583 C CA . ASN A 1 201 ? 3.488 -5.527 -8.619 1.00 85.88 201 ASN A CA 1
ATOM 1584 C C . ASN A 1 201 ? 3.589 -5.553 -10.147 1.00 85.88 201 ASN A C 1
ATOM 1586 O O . ASN A 1 201 ? 3.736 -6.633 -10.707 1.00 85.88 201 ASN A O 1
ATOM 1590 N N . SER A 1 202 ? 3.619 -4.395 -10.815 1.00 86.69 202 SER A N 1
ATOM 1591 C CA . SER A 1 202 ? 3.808 -4.308 -12.267 1.00 86.69 202 SER A CA 1
ATOM 1592 C C . SER A 1 202 ? 5.143 -4.910 -12.721 1.00 86.69 202 SER A C 1
ATOM 1594 O O . SER A 1 202 ? 5.176 -5.622 -13.720 1.00 86.69 202 SER A O 1
ATOM 1596 N N . TYR A 1 203 ? 6.238 -4.702 -11.977 1.00 80.88 203 TYR A N 1
ATOM 1597 C CA . TYR A 1 203 ? 7.512 -5.382 -12.255 1.00 80.88 203 TYR A CA 1
ATOM 1598 C C . TYR A 1 203 ? 7.405 -6.901 -12.106 1.00 80.88 203 TYR A C 1
ATOM 1600 O O . TYR A 1 203 ? 7.883 -7.644 -12.962 1.00 80.88 203 TYR A O 1
ATOM 1608 N N . MET A 1 204 ? 6.763 -7.372 -11.034 1.00 82.75 204 MET A N 1
ATOM 1609 C CA . MET A 1 204 ? 6.569 -8.807 -10.811 1.00 82.75 204 MET A CA 1
ATOM 1610 C C . MET A 1 204 ? 5.699 -9.431 -11.906 1.00 82.75 204 MET A C 1
ATOM 1612 O O . MET A 1 204 ? 6.025 -10.501 -12.413 1.00 82.75 204 MET A O 1
ATOM 1616 N N . GLU A 1 205 ? 4.631 -8.752 -12.322 1.00 81.06 205 GLU A N 1
ATOM 1617 C CA . GLU A 1 205 ? 3.787 -9.167 -13.443 1.00 81.06 205 GLU A CA 1
ATOM 1618 C C . GLU A 1 205 ? 4.567 -9.188 -14.761 1.00 81.06 205 GLU A C 1
ATOM 1620 O O . GLU A 1 205 ? 4.449 -10.151 -15.516 1.00 81.06 205 GLU A O 1
ATOM 1625 N N . ALA A 1 206 ? 5.423 -8.194 -15.015 1.00 77.25 206 ALA A N 1
ATOM 1626 C CA . ALA A 1 206 ? 6.283 -8.165 -16.195 1.00 77.25 206 ALA A CA 1
ATOM 1627 C C . ALA A 1 206 ? 7.283 -9.337 -16.223 1.00 77.25 206 ALA A C 1
ATOM 1629 O O . ALA A 1 206 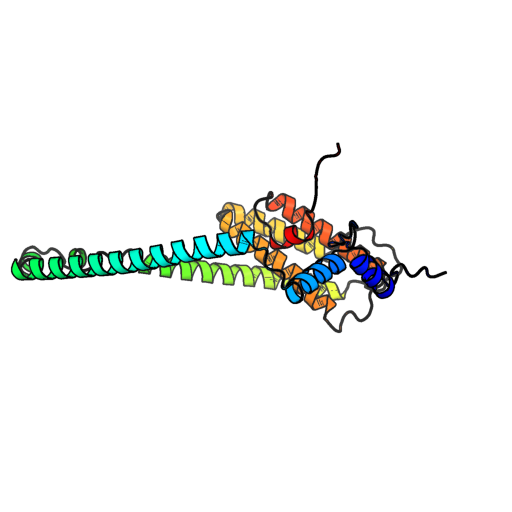? 7.512 -9.916 -17.283 1.00 77.25 206 ALA A O 1
ATOM 1630 N N . PHE A 1 207 ? 7.837 -9.741 -15.074 1.00 73.94 207 PHE A N 1
ATOM 1631 C CA . PHE A 1 207 ? 8.738 -10.901 -14.984 1.00 73.94 207 PHE A CA 1
ATOM 1632 C C . PHE A 1 207 ? 8.028 -12.245 -15.128 1.00 73.94 207 PHE A C 1
ATOM 1634 O O . PHE A 1 207 ? 8.626 -13.208 -15.607 1.00 73.94 207 PHE A O 1
ATOM 1641 N N . LEU A 1 208 ? 6.76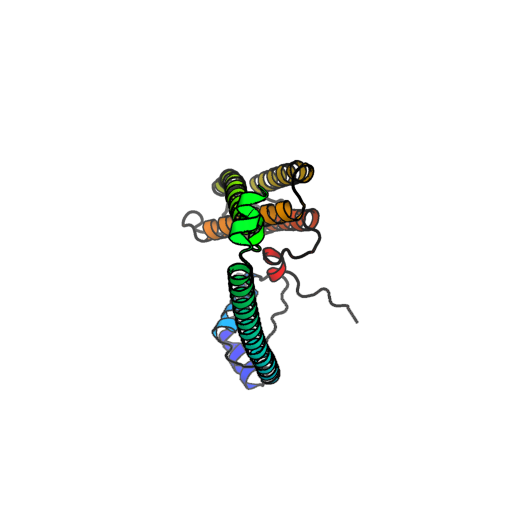7 -12.323 -14.708 1.00 76.56 208 LEU A N 1
ATOM 1642 C CA . LEU A 1 208 ? 5.933 -13.512 -14.877 1.00 76.56 208 LEU A CA 1
ATOM 1643 C C . LEU A 1 208 ? 5.266 -13.573 -16.260 1.00 76.56 208 LEU A C 1
ATOM 1645 O O . LEU A 1 208 ? 4.694 -14.601 -16.618 1.00 76.56 208 LEU A O 1
ATOM 1649 N N . SER A 1 209 ? 5.323 -12.483 -17.023 1.00 72.25 209 SER A N 1
ATOM 1650 C CA . SER A 1 209 ? 4.735 -12.367 -18.350 1.00 72.25 209 SER A CA 1
ATOM 1651 C C . SER A 1 209 ? 5.563 -13.087 -19.415 1.00 72.25 209 SER A C 1
ATOM 1653 O O . SER A 1 209 ? 6.791 -13.020 -19.443 1.00 72.25 209 SER A O 1
ATOM 1655 N N . ASP A 1 210 ? 4.875 -13.686 -20.388 1.00 69.50 210 ASP A N 1
ATOM 1656 C CA . ASP A 1 210 ? 5.490 -14.306 -21.570 1.00 69.50 210 ASP A CA 1
ATOM 1657 C C . ASP A 1 210 ? 6.198 -13.298 -22.499 1.00 69.50 210 ASP A C 1
ATOM 1659 O O . ASP A 1 210 ? 6.862 -13.702 -23.464 1.00 69.50 210 ASP A O 1
ATOM 1663 N N . ILE A 1 211 ? 6.038 -11.993 -22.235 1.00 61.25 211 ILE A N 1
ATOM 1664 C CA . ILE A 1 211 ? 6.674 -10.901 -22.982 1.00 61.25 211 ILE A CA 1
ATOM 1665 C C . ILE A 1 211 ? 8.198 -10.974 -22.827 1.00 61.25 211 ILE A C 1
ATOM 1667 O O . ILE A 1 211 ? 8.917 -10.850 -23.823 1.00 61.25 211 ILE A O 1
ATOM 1671 N N . ILE A 1 212 ? 8.706 -11.259 -21.622 1.00 63.94 212 ILE A N 1
ATOM 1672 C CA . ILE A 1 212 ? 10.149 -11.296 -21.367 1.00 63.94 212 ILE A CA 1
ATOM 1673 C C . ILE A 1 212 ? 10.630 -12.740 -21.220 1.00 63.94 212 ILE A C 1
ATOM 1675 O O . ILE A 1 212 ? 10.718 -13.309 -20.138 1.00 63.94 212 ILE A O 1
ATOM 1679 N N . LYS A 1 213 ? 10.980 -13.360 -22.352 1.00 64.62 213 LYS A N 1
ATOM 1680 C CA . LYS A 1 213 ? 11.408 -14.773 -22.387 1.00 64.62 213 LYS A CA 1
ATOM 1681 C C . LYS A 1 213 ? 12.841 -15.008 -21.915 1.00 64.62 213 LYS A C 1
ATOM 1683 O O . LYS A 1 213 ? 13.209 -16.153 -21.652 1.00 64.62 213 LYS A O 1
ATOM 1688 N N . ARG A 1 214 ? 13.684 -13.970 -21.925 1.00 62.62 214 ARG A N 1
ATOM 1689 C CA . ARG A 1 214 ? 15.116 -14.045 -21.600 1.00 62.62 214 ARG A CA 1
ATOM 1690 C C . ARG A 1 214 ? 15.588 -12.722 -21.008 1.00 62.62 214 ARG A C 1
ATOM 1692 O O . ARG A 1 214 ? 15.282 -11.673 -21.563 1.00 62.62 214 ARG A O 1
ATOM 1699 N N . PHE A 1 215 ? 16.395 -12.814 -19.958 1.00 72.19 215 PHE A N 1
ATOM 1700 C CA . PHE A 1 215 ? 17.150 -11.707 -19.379 1.00 72.19 215 PHE A CA 1
ATOM 1701 C C . PHE A 1 215 ? 18.641 -12.012 -19.517 1.00 72.19 215 PHE A C 1
ATOM 1703 O O . PHE A 1 215 ? 19.048 -13.169 -19.385 1.00 72.19 215 PHE A O 1
ATOM 1710 N N . ASN A 1 216 ? 19.446 -10.992 -19.793 1.00 77.31 216 ASN A N 1
ATOM 1711 C CA . ASN A 1 216 ? 20.896 -11.053 -19.624 1.00 77.31 216 ASN A CA 1
ATOM 1712 C C . ASN A 1 216 ? 21.320 -10.279 -18.359 1.00 77.31 216 ASN A C 1
ATOM 1714 O O . ASN A 1 216 ? 20.517 -9.565 -17.757 1.00 77.31 216 ASN A O 1
ATOM 1718 N N . ASP A 1 217 ? 22.583 -10.404 -17.953 1.00 74.00 217 ASP A N 1
ATOM 1719 C CA . ASP A 1 217 ? 23.106 -9.733 -16.749 1.00 74.00 217 ASP A CA 1
ATOM 1720 C C . ASP A 1 217 ? 22.961 -8.199 -16.823 1.00 74.00 217 ASP A C 1
ATOM 1722 O O . ASP A 1 217 ? 22.733 -7.524 -15.814 1.00 74.00 217 ASP A O 1
ATOM 1726 N N . ASN A 1 218 ? 23.014 -7.642 -18.037 1.00 77.12 218 ASN A N 1
ATOM 1727 C CA . ASN A 1 218 ? 22.801 -6.218 -18.291 1.00 77.12 218 ASN A CA 1
ATOM 1728 C C . ASN A 1 218 ? 21.359 -5.791 -17.985 1.00 77.12 218 ASN A C 1
ATOM 1730 O O . ASN A 1 218 ? 21.152 -4.747 -17.374 1.00 77.12 218 ASN A O 1
ATOM 1734 N N . ALA A 1 219 ? 20.359 -6.596 -18.346 1.00 75.25 219 ALA A N 1
ATOM 1735 C CA . ALA A 1 219 ? 18.961 -6.325 -18.024 1.00 75.25 219 ALA A CA 1
ATOM 1736 C C . ALA A 1 219 ? 18.712 -6.293 -16.512 1.00 75.25 219 ALA A C 1
ATOM 1738 O O . ALA A 1 219 ? 18.048 -5.383 -16.018 1.00 75.25 219 ALA A O 1
ATOM 1739 N N . VAL A 1 220 ? 19.296 -7.237 -15.769 1.00 79.00 220 VAL A N 1
ATOM 1740 C CA . VAL A 1 220 ? 19.208 -7.261 -14.298 1.00 79.00 220 VAL A CA 1
ATOM 1741 C C . VAL A 1 220 ? 19.872 -6.020 -13.700 1.00 79.00 220 VAL A C 1
ATOM 1743 O O . VAL A 1 220 ? 19.324 -5.384 -12.802 1.00 79.00 220 VAL A O 1
ATOM 1746 N N . THR A 1 221 ? 21.021 -5.623 -14.245 1.00 79.50 221 THR A N 1
ATOM 1747 C CA . THR A 1 221 ? 21.732 -4.411 -13.822 1.00 79.50 221 THR A CA 1
ATOM 1748 C C . THR A 1 221 ? 20.925 -3.141 -14.130 1.00 79.50 221 THR A C 1
ATOM 1750 O O . THR A 1 221 ? 20.864 -2.237 -13.301 1.00 79.50 221 THR A O 1
ATOM 1753 N N . SER A 1 222 ? 20.246 -3.079 -15.278 1.00 81.56 222 SER A N 1
ATOM 1754 C CA . SER A 1 222 ? 19.358 -1.970 -15.653 1.00 81.56 222 SER A CA 1
ATOM 1755 C C . SER A 1 222 ? 18.179 -1.832 -14.685 1.00 81.56 222 SER A C 1
ATOM 1757 O O . SER A 1 222 ? 17.943 -0.740 -14.173 1.00 81.56 222 SER A O 1
ATOM 1759 N N . ILE A 1 223 ? 17.519 -2.941 -14.334 1.00 81.62 223 ILE A N 1
ATOM 1760 C CA . ILE A 1 223 ? 16.460 -2.953 -13.310 1.00 81.62 223 ILE A CA 1
ATOM 1761 C C . ILE A 1 223 ? 17.012 -2.508 -11.952 1.00 81.62 223 ILE A C 1
ATOM 1763 O O . ILE A 1 223 ? 16.349 -1.784 -11.215 1.00 81.62 223 ILE A O 1
ATOM 1767 N N . SER A 1 224 ? 18.236 -2.909 -11.601 1.00 82.00 224 SER A N 1
ATOM 1768 C CA . SER A 1 224 ? 18.852 -2.474 -10.346 1.00 82.00 224 SER A CA 1
ATOM 1769 C C . SER A 1 224 ? 19.030 -0.954 -10.279 1.00 82.00 224 SER A C 1
ATOM 1771 O O . SER A 1 224 ? 18.899 -0.393 -9.191 1.00 82.00 224 SER A O 1
ATOM 1773 N N . TYR A 1 225 ? 19.321 -0.285 -11.399 1.00 87.06 225 TYR A N 1
ATOM 1774 C CA . TYR A 1 225 ? 19.363 1.179 -11.447 1.00 87.06 225 TYR A CA 1
ATOM 1775 C C . TYR A 1 225 ? 17.969 1.789 -11.295 1.00 87.06 225 TYR A C 1
ATOM 1777 O O . TYR A 1 225 ? 17.806 2.721 -10.510 1.00 87.06 225 TYR A O 1
ATOM 1785 N N . ASP A 1 226 ? 16.968 1.226 -11.972 1.00 86.50 226 ASP A N 1
ATOM 1786 C CA . ASP A 1 226 ? 15.571 1.656 -11.864 1.00 86.50 226 ASP A CA 1
ATOM 1787 C C . ASP A 1 226 ? 15.065 1.598 -10.413 1.00 86.50 226 ASP A C 1
ATOM 1789 O O . ASP A 1 226 ? 14.508 2.565 -9.888 1.00 86.50 226 ASP A O 1
ATOM 1793 N N . LEU A 1 227 ? 15.302 0.470 -9.738 1.00 86.56 227 LEU A N 1
ATOM 1794 C CA . LEU A 1 227 ? 14.907 0.272 -8.345 1.00 86.56 227 LEU A CA 1
ATOM 1795 C C . LEU A 1 227 ? 15.640 1.232 -7.407 1.00 86.56 227 LEU A C 1
ATOM 1797 O O . LEU A 1 227 ? 15.022 1.771 -6.494 1.00 86.56 227 LEU A O 1
ATOM 1801 N N . LYS A 1 228 ? 16.925 1.502 -7.650 1.00 87.38 228 LYS A N 1
ATOM 1802 C CA . LYS A 1 228 ? 17.712 2.426 -6.827 1.00 87.38 228 LYS A CA 1
ATOM 1803 C C . LYS A 1 228 ? 17.182 3.861 -6.884 1.00 87.38 228 LYS A C 1
ATOM 1805 O O . LYS A 1 228 ? 17.179 4.549 -5.863 1.00 87.38 228 LYS A O 1
ATOM 1810 N N . GLU A 1 229 ? 16.722 4.318 -8.045 1.00 88.94 229 GLU A N 1
ATOM 1811 C CA . GLU A 1 229 ? 16.104 5.641 -8.183 1.00 88.94 229 GLU A CA 1
ATOM 1812 C C . GLU A 1 229 ? 14.758 5.707 -7.438 1.00 88.94 229 GLU A C 1
ATOM 1814 O O . GLU A 1 229 ? 14.503 6.654 -6.691 1.00 88.94 229 GLU A O 1
ATOM 1819 N N . LEU A 1 230 ? 13.929 4.661 -7.544 1.00 87.06 230 LEU A N 1
ATOM 1820 C CA . LEU A 1 230 ? 12.665 4.556 -6.799 1.00 87.06 230 LEU A CA 1
ATOM 1821 C C . LEU A 1 230 ? 12.873 4.491 -5.277 1.00 87.06 230 LEU A C 1
ATOM 1823 O O . LEU A 1 230 ? 12.126 5.116 -4.521 1.00 87.06 230 LEU A O 1
ATOM 1827 N N . GLU A 1 231 ? 13.888 3.758 -4.817 1.00 85.25 231 GLU A N 1
ATOM 1828 C CA . GLU A 1 231 ? 14.281 3.696 -3.406 1.00 85.25 231 GLU A CA 1
ATOM 1829 C C . GLU A 1 231 ? 14.753 5.059 -2.898 1.00 85.25 231 GLU A C 1
ATOM 1831 O O . GLU A 1 231 ? 14.331 5.495 -1.826 1.00 85.25 231 GLU A O 1
ATOM 1836 N N . THR A 1 232 ? 15.577 5.756 -3.686 1.00 88.06 232 THR A N 1
ATOM 1837 C CA . THR A 1 232 ? 16.061 7.104 -3.356 1.00 88.06 232 THR A CA 1
ATOM 1838 C C . THR A 1 232 ? 14.894 8.077 -3.216 1.00 88.06 232 THR A C 1
ATOM 1840 O O . THR A 1 232 ? 14.764 8.749 -2.191 1.00 88.06 232 THR A O 1
ATOM 1843 N N . PHE A 1 233 ? 13.978 8.074 -4.187 1.00 87.88 233 PHE A N 1
ATOM 1844 C CA . PHE A 1 23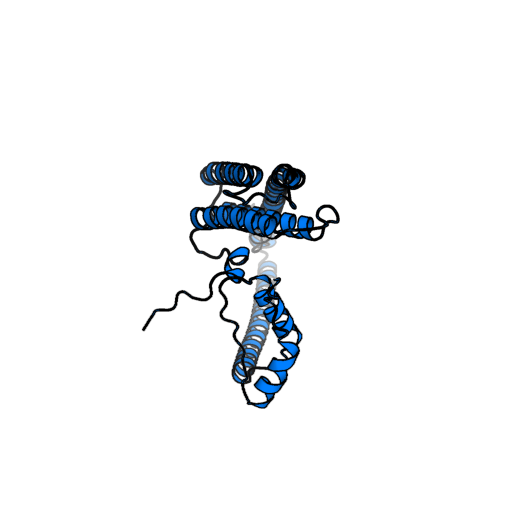3 ? 12.745 8.854 -4.133 1.00 87.88 233 PHE A CA 1
ATOM 1845 C C . PHE A 1 233 ? 11.922 8.546 -2.871 1.00 87.88 233 PHE A C 1
ATOM 1847 O O . PHE A 1 233 ? 11.459 9.457 -2.177 1.00 87.88 233 PHE A O 1
ATOM 1854 N N . ALA A 1 234 ? 11.749 7.264 -2.537 1.00 85.44 234 ALA A N 1
ATOM 1855 C CA . ALA A 1 234 ? 10.985 6.858 -1.364 1.00 85.44 234 ALA A CA 1
ATOM 1856 C C . ALA A 1 234 ? 11.643 7.311 -0.046 1.00 85.44 234 ALA A C 1
ATOM 1858 O O . ALA A 1 234 ? 10.949 7.772 0.866 1.00 85.44 234 ALA A O 1
ATOM 1859 N N . ASP A 1 235 ? 12.969 7.214 0.060 1.00 82.06 235 ASP A N 1
ATOM 1860 C CA . ASP A 1 235 ? 13.717 7.641 1.245 1.00 82.06 235 ASP A CA 1
ATOM 1861 C C . ASP A 1 235 ? 13.627 9.160 1.465 1.00 82.06 235 ASP A C 1
ATOM 1863 O O . ASP A 1 235 ? 13.412 9.609 2.599 1.00 82.06 235 ASP A O 1
ATOM 1867 N N . GLU A 1 236 ? 13.722 9.949 0.392 1.00 84.69 236 GLU A N 1
ATOM 1868 C CA . GLU A 1 236 ? 13.580 11.407 0.439 1.00 84.69 236 GLU A CA 1
ATOM 1869 C C . GLU A 1 236 ? 12.159 11.836 0.821 1.00 84.69 236 GLU A C 1
ATOM 1871 O O . GLU A 1 236 ? 11.973 12.732 1.653 1.00 84.69 236 GLU A O 1
ATOM 1876 N N . ARG A 1 237 ? 11.143 11.181 0.247 1.00 77.81 237 ARG A N 1
ATOM 1877 C CA . ARG A 1 237 ? 9.739 11.584 0.403 1.00 77.81 237 ARG A CA 1
ATOM 1878 C C . ARG A 1 237 ? 9.070 11.066 1.674 1.00 77.81 237 ARG A C 1
ATOM 1880 O O . ARG A 1 237 ? 8.164 11.732 2.176 1.00 77.81 237 ARG A O 1
ATOM 1887 N N . PHE A 1 238 ? 9.501 9.931 2.227 1.00 73.12 238 PHE A N 1
ATOM 1888 C CA . PHE A 1 238 ? 8.788 9.266 3.330 1.00 73.12 238 PHE A CA 1
ATOM 1889 C C . PHE A 1 238 ? 9.583 9.136 4.643 1.00 73.12 238 PHE A C 1
ATOM 1891 O O . PHE A 1 238 ? 9.135 8.418 5.539 1.00 73.12 238 PHE A O 1
ATOM 1898 N N . GLN A 1 239 ? 10.731 9.824 4.782 1.00 55.69 239 GLN A N 1
ATOM 1899 C CA . GLN A 1 239 ? 11.583 9.923 5.988 1.00 55.69 239 GLN A CA 1
ATOM 1900 C C . GLN A 1 239 ? 11.352 8.826 7.044 1.00 55.69 239 GLN A C 1
ATOM 1902 O O . GLN A 1 239 ? 10.763 9.034 8.104 1.00 55.69 239 GLN A O 1
ATOM 1907 N N . SER A 1 240 ? 11.879 7.637 6.756 1.00 45.97 240 SER A N 1
ATOM 1908 C CA . SER A 1 240 ? 12.186 6.538 7.682 1.00 45.97 240 SER A CA 1
ATOM 1909 C C . SER A 1 240 ? 11.105 6.003 8.638 1.00 45.97 240 SER A C 1
ATOM 1911 O O . SER A 1 240 ? 11.398 5.039 9.356 1.00 45.97 240 SER A O 1
ATOM 1913 N N . THR A 1 241 ? 9.877 6.511 8.624 1.00 36.09 241 THR A N 1
ATOM 1914 C CA . THR A 1 241 ? 8.803 5.995 9.472 1.00 36.09 241 THR A CA 1
ATOM 1915 C C . THR A 1 241 ? 7.915 5.099 8.619 1.00 36.09 241 THR A C 1
ATOM 1917 O O . THR A 1 241 ? 6.945 5.533 8.018 1.00 36.09 241 THR A O 1
ATOM 1920 N N . VAL A 1 242 ? 8.274 3.809 8.611 1.00 38.38 242 VAL A N 1
ATOM 1921 C CA . VAL A 1 242 ? 7.353 2.690 8.337 1.00 38.38 242 VAL A CA 1
ATOM 1922 C C . VAL A 1 242 ? 7.058 2.390 6.856 1.00 38.38 242 VAL A C 1
ATOM 1924 O O . VAL A 1 242 ? 6.049 1.757 6.567 1.00 38.38 242 VAL A O 1
ATOM 1927 N N . CYS A 1 243 ? 7.960 2.667 5.901 1.00 36.91 243 CYS A N 1
ATOM 1928 C CA . CYS A 1 243 ? 7.888 1.987 4.591 1.00 36.91 243 CYS A CA 1
ATOM 1929 C C . CYS A 1 243 ? 8.338 0.518 4.739 1.00 36.91 243 CYS A C 1
ATOM 1931 O O . CYS A 1 243 ? 9.420 0.116 4.320 1.00 36.91 243 CYS A O 1
ATOM 1933 N N . CYS A 1 244 ? 7.532 -0.288 5.432 1.00 39.19 244 CYS A N 1
ATOM 1934 C CA . CYS A 1 244 ? 7.781 -1.705 5.694 1.00 39.19 244 CYS A CA 1
ATOM 1935 C C . CYS A 1 244 ? 7.610 -2.579 4.444 1.00 39.19 244 CYS A C 1
ATOM 1937 O O . CYS A 1 244 ? 7.943 -3.754 4.499 1.00 39.19 244 CYS A O 1
ATOM 1939 N N . VAL A 1 245 ? 7.125 -2.026 3.328 1.00 39.28 245 VAL A N 1
ATOM 1940 C CA . VAL A 1 245 ? 6.961 -2.781 2.077 1.00 39.28 245 VAL A CA 1
ATOM 1941 C C . VAL A 1 245 ? 8.293 -2.880 1.317 1.00 39.28 245 VAL A C 1
ATOM 1943 O O . VAL A 1 245 ? 8.636 -3.963 0.866 1.00 39.28 245 VAL A O 1
ATOM 1946 N N . PHE A 1 246 ? 9.118 -1.822 1.304 1.00 34.69 246 PHE A N 1
ATOM 1947 C CA . PHE A 1 246 ? 10.483 -1.873 0.742 1.00 34.69 246 PHE A CA 1
ATOM 1948 C C . PHE A 1 246 ? 11.564 -2.208 1.787 1.00 34.69 246 PHE A C 1
ATOM 1950 O O . PHE A 1 246 ? 12.553 -2.881 1.504 1.00 34.69 246 PHE A O 1
ATOM 1957 N N . ARG A 1 247 ? 11.384 -1.794 3.049 1.00 30.73 247 ARG A N 1
ATOM 1958 C CA . ARG A 1 247 ? 12.444 -1.890 4.069 1.00 30.73 247 ARG A CA 1
ATOM 1959 C C . ARG A 1 247 ? 12.588 -3.264 4.731 1.00 30.73 247 ARG A C 1
ATOM 1961 O O . ARG A 1 247 ? 13.603 -3.501 5.384 1.00 30.73 247 ARG A O 1
ATOM 1968 N N . VAL A 1 248 ? 11.624 -4.170 4.551 1.00 33.09 248 VAL A N 1
ATOM 1969 C CA . VAL A 1 248 ? 11.762 -5.577 4.979 1.00 33.09 248 VAL A CA 1
ATOM 1970 C C . VAL A 1 248 ? 12.741 -6.343 4.072 1.00 33.09 248 VAL A C 1
ATOM 1972 O O . VAL A 1 248 ? 13.273 -7.363 4.497 1.00 33.09 248 VAL A O 1
ATOM 1975 N N . GLY A 1 249 ? 13.083 -5.807 2.892 1.00 32.88 249 GLY A N 1
ATOM 1976 C CA . GLY A 1 249 ? 14.089 -6.395 2.003 1.00 32.88 249 GLY A CA 1
ATOM 1977 C C . GLY A 1 249 ? 15.552 -6.030 2.305 1.00 32.88 249 GLY A C 1
ATOM 1978 O O . GLY A 1 249 ? 16.421 -6.859 2.073 1.00 32.88 249 GLY A O 1
ATOM 1979 N N . VAL A 1 250 ? 15.865 -4.826 2.819 1.00 35.72 250 VAL A N 1
ATOM 1980 C CA . VAL A 1 250 ? 17.233 -4.256 2.642 1.00 35.72 250 VAL A CA 1
ATOM 1981 C C . VAL A 1 250 ? 17.902 -3.682 3.915 1.00 35.72 250 VAL A C 1
ATOM 1983 O O . VAL A 1 250 ? 19.003 -3.145 3.854 1.00 35.72 250 VAL A O 1
ATOM 1986 N N . ARG A 1 251 ? 17.336 -3.802 5.130 1.00 28.09 251 ARG A N 1
ATOM 1987 C CA . ARG A 1 251 ? 18.047 -3.369 6.368 1.00 28.09 251 ARG A CA 1
ATOM 1988 C C . ARG A 1 251 ? 18.238 -4.463 7.420 1.00 28.09 251 ARG A C 1
ATOM 1990 O O . ARG A 1 251 ? 17.620 -4.450 8.479 1.00 28.09 251 ARG A O 1
ATOM 1997 N N . SER A 1 252 ? 19.240 -5.301 7.183 1.00 28.09 252 SER A N 1
ATOM 1998 C CA . SER A 1 252 ? 20.106 -5.898 8.210 1.00 28.09 252 SER A CA 1
ATOM 1999 C C . SER A 1 252 ? 21.532 -5.686 7.694 1.00 28.09 252 SER A C 1
ATOM 2001 O O . SER A 1 252 ? 21.848 -6.196 6.637 1.00 28.09 252 SER A O 1
ATOM 2003 N N . LYS A 1 253 ? 22.444 -4.889 8.244 1.00 34.25 253 LYS A N 1
ATOM 2004 C CA . LYS A 1 253 ? 22.608 -4.166 9.505 1.00 34.25 253 LYS A CA 1
ATOM 2005 C C . LYS A 1 253 ? 23.507 -2.963 9.186 1.00 34.25 253 LYS A C 1
ATOM 2007 O O . LYS A 1 253 ? 24.507 -3.119 8.500 1.00 34.25 253 LYS A O 1
ATOM 2012 N N . ARG A 1 254 ? 23.263 -1.812 9.815 1.00 32.22 254 ARG A N 1
ATOM 2013 C CA . ARG A 1 254 ? 24.368 -0.944 10.244 1.00 32.22 254 ARG A CA 1
ATOM 2014 C C . ARG A 1 254 ? 24.581 -1.271 11.720 1.00 32.22 254 ARG A C 1
ATOM 2016 O O . ARG A 1 254 ? 23.872 -0.748 12.572 1.00 32.22 254 ARG A O 1
ATOM 2023 N N . VAL A 1 255 ? 25.455 -2.230 12.011 1.00 31.28 255 VAL A N 1
ATOM 2024 C CA . VAL A 1 255 ? 25.910 -2.514 13.378 1.00 31.28 255 VAL A CA 1
ATOM 2025 C C . VAL A 1 255 ? 27.417 -2.369 13.366 1.00 31.28 255 VAL A C 1
ATOM 2027 O O . VAL A 1 255 ? 28.119 -3.253 12.901 1.00 31.28 255 VAL A O 1
ATOM 2030 N N . VAL A 1 256 ? 27.823 -1.175 13.797 1.00 31.78 256 VAL A N 1
ATOM 2031 C CA . VAL A 1 256 ? 28.971 -0.870 14.653 1.00 31.78 256 VAL A CA 1
ATOM 2032 C C . VAL A 1 256 ? 30.133 -1.856 14.539 1.00 31.78 256 VAL A C 1
ATOM 2034 O O . VAL A 1 256 ? 30.110 -2.932 15.131 1.00 31.78 256 VAL A O 1
ATOM 2037 N N . GLU A 1 257 ? 31.163 -1.417 13.820 1.00 29.48 257 GLU A N 1
ATOM 2038 C CA . GLU A 1 257 ? 32.530 -1.896 13.983 1.00 29.48 257 GLU A CA 1
ATOM 2039 C C . GLU A 1 257 ? 32.977 -1.686 15.438 1.00 29.48 257 GLU A C 1
ATOM 2041 O O . GLU A 1 257 ? 32.887 -0.584 15.991 1.00 29.48 257 GLU A O 1
ATOM 2046 N N . SER A 1 258 ? 33.433 -2.763 16.069 1.00 30.58 258 SER A N 1
ATOM 2047 C CA . SER A 1 258 ? 34.318 -2.793 17.237 1.00 30.58 258 SER A CA 1
ATOM 2048 C C . SER A 1 258 ? 35.108 -4.091 17.180 1.00 30.58 258 SER A C 1
ATOM 2050 O O . SER A 1 258 ? 34.456 -5.141 16.980 1.00 30.58 258 SER A O 1
#